Protein AF-A0A1G1FDP4-F1 (afdb_monomer)

Nearest PDB structures (foldseek):
  5dcx-assembly2_B  TM=4.496E-01  e=3.388E-02  adeno-associated virus 2
  5dcx-assembly5_E  TM=4.214E-01  e=4.090E-02  adeno-associated virus 2
  5dcx-assembly3_C  TM=4.455E-01  e=7.661E-02  adeno-associated virus 2
  4zo0-assembly1_A  TM=4.067E-01  e=4.637E-02  Adeno-associated virus 2 Srivastava/1982
  2bvf-assembly2_B  TM=4.340E-01  e=5.360E-01  Paenarthrobacter nicotinovorans

Sequence (230 aa):
MKAIVCLTYPSEYPEDGRAFKRHLDTFQKRLKRLSIQGFTCMEFQERGAPHYHILITGILDRHELSRMWFEIVNSGDPQHLQAGTSIQFIVDDDDYRLEPDRVRYREMKRKGRKNVKRMFIARAEAESYMIGYFKKMNQKVIPDHIKNAGRFWSHNRGLVAKLHAVVLSGNDHDLKRKVRLLRRWYMSKLRSWGIRYKGQFLPEIIWDGMRFVNDLLRHARGDTLEPASS

Structure (mmCIF, N/CA/C/O backbone):
data_AF-A0A1G1FDP4-F1
#
_entry.id   AF-A0A1G1FDP4-F1
#
loop_
_atom_site.group_PDB
_atom_site.id
_atom_site.type_symbol
_atom_site.label_atom_id
_atom_site.label_alt_id
_atom_site.label_comp_id
_atom_site.label_asym_id
_atom_site.label_entity_id
_atom_site.label_seq_id
_atom_site.pdbx_PDB_ins_code
_atom_site.Cartn_x
_atom_site.Cartn_y
_atom_site.Cartn_z
_atom_site.occupancy
_atom_site.B_iso_or_equiv
_atom_site.auth_seq_id
_atom_site.auth_comp_id
_atom_site.auth_asym_id
_atom_site.auth_atom_id
_atom_site.pdbx_PDB_model_num
ATOM 1 N N . MET A 1 1 ? 11.689 8.922 -7.589 1.00 69.38 1 MET A N 1
ATOM 2 C CA . MET A 1 1 ? 11.671 8.667 -6.130 1.00 69.38 1 MET A CA 1
ATOM 3 C C . MET A 1 1 ? 10.692 7.535 -5.860 1.00 69.38 1 MET A C 1
ATOM 5 O O . MET A 1 1 ? 9.609 7.569 -6.431 1.00 69.38 1 MET A O 1
ATOM 9 N N . LYS A 1 2 ? 11.084 6.520 -5.082 1.00 91.69 2 LYS A N 1
ATOM 10 C CA . LYS A 1 2 ? 10.233 5.361 -4.750 1.00 91.69 2 LYS A CA 1
ATOM 11 C C . LYS A 1 2 ? 9.635 5.547 -3.356 1.00 91.69 2 LYS A C 1
ATOM 13 O O . LYS A 1 2 ? 10.148 6.351 -2.582 1.00 91.69 2 LYS A O 1
ATOM 18 N N . ALA A 1 3 ? 8.586 4.809 -3.015 1.00 93.69 3 ALA A N 1
ATOM 19 C CA . ALA A 1 3 ? 8.021 4.847 -1.668 1.00 93.69 3 ALA A CA 1
ATOM 20 C C . ALA A 1 3 ? 7.393 3.513 -1.269 1.00 93.69 3 ALA A C 1
ATOM 22 O O . ALA A 1 3 ? 6.994 2.724 -2.123 1.00 93.69 3 ALA A O 1
ATOM 23 N N . ILE A 1 4 ? 7.275 3.286 0.035 1.00 93.81 4 ILE A N 1
ATOM 24 C CA . ILE A 1 4 ? 6.449 2.229 0.611 1.00 93.81 4 ILE A CA 1
ATOM 25 C C . ILE A 1 4 ? 5.157 2.863 1.110 1.00 93.81 4 ILE A C 1
ATOM 27 O O . ILE A 1 4 ? 5.176 3.779 1.931 1.00 93.81 4 ILE A O 1
ATOM 31 N N . VAL A 1 5 ? 4.037 2.357 0.616 1.00 95.38 5 VAL A N 1
ATOM 32 C CA . VAL A 1 5 ? 2.686 2.749 1.002 1.00 95.38 5 VAL A CA 1
ATOM 33 C C . VAL A 1 5 ? 2.054 1.620 1.803 1.00 95.38 5 VAL A C 1
ATOM 35 O O . VAL A 1 5 ? 2.107 0.467 1.386 1.00 95.38 5 VAL A O 1
ATOM 38 N N . CYS A 1 6 ? 1.428 1.947 2.930 1.00 95.44 6 CYS A N 1
ATOM 39 C CA . CYS A 1 6 ? 0.588 1.012 3.674 1.00 95.44 6 CYS A CA 1
ATOM 40 C C . CYS A 1 6 ? -0.877 1.435 3.569 1.00 95.44 6 CYS A C 1
ATOM 42 O O . CYS A 1 6 ? -1.184 2.612 3.775 1.00 95.44 6 CYS A O 1
ATOM 44 N N . LEU A 1 7 ? -1.770 0.484 3.297 1.00 97.50 7 LEU A N 1
ATOM 45 C CA . LEU A 1 7 ? -3.221 0.690 3.272 1.00 97.50 7 LEU A CA 1
ATOM 46 C C . LEU A 1 7 ? -3.894 -0.242 4.280 1.00 97.50 7 LEU A C 1
ATOM 48 O O . LEU A 1 7 ? -3.662 -1.453 4.261 1.00 97.50 7 LEU A O 1
ATOM 52 N N . THR A 1 8 ? -4.763 0.302 5.122 1.00 95.94 8 THR A N 1
ATOM 53 C CA . THR A 1 8 ? -5.526 -0.448 6.131 1.00 95.94 8 THR A CA 1
ATOM 54 C C . THR A 1 8 ? -7.011 -0.208 5.928 1.00 95.94 8 THR A C 1
ATOM 56 O O . THR A 1 8 ? -7.397 0.904 5.585 1.00 95.94 8 THR A O 1
ATOM 59 N N . TYR A 1 9 ? -7.860 -1.209 6.134 1.00 97.12 9 TYR A N 1
ATOM 60 C CA . TYR A 1 9 ? -9.314 -0.999 6.142 1.00 97.12 9 TYR A CA 1
ATOM 61 C C . TYR A 1 9 ? -9.789 -0.205 7.377 1.00 97.12 9 TYR A C 1
ATOM 63 O O . TYR A 1 9 ? -9.080 -0.205 8.387 1.00 97.12 9 TYR A O 1
ATOM 71 N N . PRO A 1 10 ? -10.974 0.432 7.341 1.00 96.38 10 PRO A N 1
ATOM 72 C CA . PRO A 1 10 ? -11.636 0.940 8.546 1.00 96.38 10 PRO A CA 1
ATOM 73 C C . PRO A 1 10 ? -12.000 -0.200 9.514 1.00 96.38 10 PRO A C 1
ATOM 75 O O . PRO A 1 10 ? -11.665 -1.366 9.268 1.00 96.38 10 PRO A O 1
ATOM 78 N N . SER A 1 11 ? -12.607 0.135 10.658 1.00 93.31 11 SER A N 1
ATOM 79 C CA . SER A 1 11 ? -13.055 -0.840 11.669 1.00 93.31 11 SER A CA 1
ATOM 80 C C . SER A 1 11 ? -13.945 -1.919 11.053 1.00 93.31 11 SER A C 1
ATOM 82 O O . SER A 1 11 ? -13.699 -3.104 11.278 1.00 93.31 11 SER A O 1
ATOM 84 N N . GLU A 1 12 ? -14.881 -1.504 10.205 1.00 93.56 12 GLU A N 1
ATOM 85 C CA . GLU A 1 12 ? -15.731 -2.367 9.394 1.00 93.56 12 GLU A CA 1
ATOM 86 C C . GLU A 1 12 ? -15.097 -2.628 8.025 1.00 93.56 12 GLU A C 1
ATOM 88 O O . GLU A 1 12 ? -14.508 -1.747 7.397 1.00 93.56 12 GLU A O 1
ATOM 93 N N . TYR A 1 13 ? -15.174 -3.867 7.555 1.00 95.69 13 TYR A N 1
ATOM 94 C CA . TYR A 1 13 ? -14.612 -4.272 6.274 1.00 95.69 13 TYR A CA 1
ATOM 95 C C . TYR A 1 13 ? -15.371 -5.485 5.731 1.00 95.69 13 TYR A C 1
ATOM 97 O O . TYR A 1 13 ? -15.947 -6.245 6.507 1.00 95.69 13 TYR A O 1
ATOM 105 N N . PRO A 1 14 ? -15.410 -5.681 4.401 1.00 95.44 14 PRO A N 1
ATOM 106 C CA . PRO A 1 14 ? -16.152 -6.796 3.827 1.00 95.44 14 PRO A CA 1
ATOM 107 C C . PRO A 1 14 ? -15.499 -8.132 4.188 1.00 95.44 14 PRO A C 1
ATOM 109 O O . PRO A 1 14 ? -14.284 -8.217 4.273 1.00 95.44 14 PRO A O 1
ATOM 112 N N . GLU A 1 15 ? -16.277 -9.203 4.314 1.00 95.06 15 GLU A N 1
ATOM 113 C CA . GLU A 1 15 ? -15.729 -10.549 4.572 1.00 95.06 15 GLU A CA 1
ATOM 114 C C . GLU A 1 15 ? -15.455 -11.343 3.279 1.00 95.06 15 GLU A C 1
ATOM 116 O O . GLU A 1 15 ? -14.833 -12.409 3.285 1.00 95.06 15 GLU A O 1
ATOM 121 N N . ASP A 1 16 ? -15.894 -10.820 2.128 1.00 94.38 16 ASP A N 1
ATOM 122 C CA . ASP A 1 16 ? -15.617 -11.408 0.817 1.00 94.38 16 ASP A CA 1
ATOM 123 C C . ASP A 1 16 ? -14.350 -10.810 0.193 1.00 94.38 16 ASP A C 1
ATOM 125 O O . ASP A 1 16 ? -14.304 -9.656 -0.241 1.00 94.38 16 ASP A O 1
ATOM 129 N N . GLY A 1 17 ? -13.332 -11.650 0.040 1.00 91.62 17 GLY A N 1
ATOM 130 C CA . GLY A 1 17 ? -12.050 -11.317 -0.558 1.00 91.62 17 GLY A CA 1
ATOM 131 C C . GLY A 1 17 ? -12.118 -10.825 -1.999 1.00 91.62 17 GLY A C 1
ATOM 132 O O . GLY A 1 17 ? -11.210 -10.119 -2.448 1.00 91.62 17 GLY A O 1
ATOM 133 N N . ARG A 1 18 ? -13.212 -11.077 -2.724 1.00 93.69 18 ARG A N 1
ATOM 134 C CA . ARG A 1 18 ? -13.446 -10.430 -4.025 1.00 93.69 18 ARG A CA 1
ATOM 135 C C . ARG A 1 18 ? -13.587 -8.913 -3.902 1.00 93.69 18 ARG A C 1
ATOM 137 O O . ARG A 1 18 ? -13.076 -8.199 -4.767 1.00 93.69 18 ARG A O 1
ATOM 144 N N . ALA A 1 19 ? -14.213 -8.416 -2.833 1.00 96.19 19 ALA A N 1
ATOM 145 C CA . ALA A 1 19 ? -14.287 -6.982 -2.558 1.00 96.19 19 ALA A CA 1
ATOM 146 C C . ALA A 1 19 ? -12.883 -6.412 -2.314 1.00 96.19 19 ALA A C 1
ATOM 148 O O . ALA A 1 19 ? -12.515 -5.408 -2.922 1.00 96.19 19 ALA A O 1
ATOM 149 N N . PHE A 1 20 ? -12.046 -7.129 -1.555 1.00 94.12 20 PHE A N 1
ATOM 150 C CA . PHE A 1 20 ? -10.654 -6.737 -1.325 1.00 94.12 20 PHE A CA 1
ATOM 151 C C . PHE A 1 20 ? -9.873 -6.551 -2.622 1.00 94.12 20 PHE A C 1
ATOM 153 O O . PHE A 1 20 ? -9.167 -5.553 -2.788 1.00 94.12 20 PHE A O 1
ATOM 160 N N . LYS A 1 21 ? -10.016 -7.496 -3.560 1.00 91.12 21 LYS A N 1
ATOM 161 C CA . LYS A 1 21 ? -9.349 -7.413 -4.864 1.00 91.12 21 LYS A CA 1
ATOM 162 C C . LYS A 1 21 ? -9.896 -6.284 -5.719 1.00 91.12 21 LYS A C 1
ATOM 164 O O . LYS A 1 21 ? -9.103 -5.620 -6.375 1.00 91.12 21 LYS A O 1
ATOM 169 N N . ARG A 1 22 ? -11.207 -6.033 -5.691 1.00 96.44 22 ARG A N 1
ATOM 170 C CA . ARG A 1 22 ? -11.819 -4.912 -6.419 1.00 96.44 22 ARG A CA 1
ATOM 171 C C . ARG A 1 22 ? -11.312 -3.563 -5.905 1.00 96.44 22 ARG A C 1
ATOM 173 O O . ARG A 1 22 ? -10.969 -2.700 -6.712 1.00 96.44 22 ARG A O 1
ATOM 180 N N . HIS A 1 23 ? -11.213 -3.397 -4.587 1.00 97.62 23 HIS A N 1
ATOM 181 C CA . HIS A 1 23 ? -10.659 -2.187 -3.978 1.00 97.62 23 HIS A CA 1
ATOM 182 C C . HIS A 1 23 ? -9.189 -1.992 -4.369 1.00 97.62 23 HIS A C 1
ATOM 184 O O . HIS A 1 23 ? -8.813 -0.921 -4.848 1.00 97.62 23 HIS A O 1
ATOM 190 N N . LEU A 1 24 ? -8.368 -3.043 -4.256 1.00 95.88 24 LEU A N 1
ATOM 191 C CA . LEU A 1 24 ? -6.956 -2.972 -4.636 1.00 95.88 24 LEU A CA 1
ATOM 192 C C . LEU A 1 24 ? -6.762 -2.697 -6.137 1.00 95.88 24 LEU A C 1
ATOM 194 O O . LEU A 1 24 ? -5.930 -1.869 -6.498 1.00 95.88 24 LEU A O 1
ATOM 198 N N . ASP A 1 25 ? -7.535 -3.341 -7.011 1.00 95.06 25 ASP A N 1
ATOM 199 C CA . ASP A 1 25 ? -7.497 -3.097 -8.459 1.00 95.06 25 ASP A CA 1
ATOM 200 C C . ASP A 1 25 ? -7.882 -1.647 -8.790 1.00 95.06 25 ASP A C 1
ATOM 202 O O . ASP A 1 25 ? -7.216 -0.982 -9.585 1.00 95.06 25 ASP A O 1
ATOM 206 N N . THR A 1 26 ? -8.901 -1.107 -8.116 1.00 97.56 26 THR A N 1
ATOM 207 C CA . THR A 1 26 ? -9.301 0.300 -8.266 1.00 97.56 26 THR A CA 1
ATOM 208 C C . THR A 1 26 ? -8.172 1.239 -7.849 1.00 97.56 26 THR A C 1
ATOM 210 O O . THR A 1 26 ? -7.863 2.188 -8.574 1.00 97.56 26 THR A O 1
ATOM 213 N N . PHE A 1 27 ? -7.507 0.946 -6.729 1.00 97.19 27 PHE A N 1
ATOM 214 C CA . PHE A 1 27 ? -6.353 1.707 -6.257 1.00 97.19 27 PHE A CA 1
ATOM 215 C C . PHE A 1 27 ? -5.187 1.652 -7.254 1.00 97.19 27 PHE A C 1
ATOM 217 O O . PHE A 1 27 ? -4.684 2.691 -7.681 1.00 97.19 27 PHE A O 1
ATOM 224 N N . GLN A 1 28 ? -4.812 0.458 -7.720 1.00 94.00 28 GLN A N 1
ATOM 225 C CA . GLN A 1 28 ? -3.745 0.267 -8.708 1.00 94.00 28 GLN A CA 1
ATOM 226 C C . GLN A 1 28 ? -4.051 0.958 -10.046 1.00 94.00 28 GLN A C 1
ATOM 228 O O . GLN A 1 28 ? -3.137 1.469 -10.697 1.00 94.00 28 GLN A O 1
ATOM 233 N N . LYS A 1 29 ? -5.325 1.025 -10.455 1.00 94.75 29 LYS A N 1
ATOM 234 C CA . LYS A 1 29 ? -5.765 1.809 -11.619 1.00 94.75 29 LYS A CA 1
ATOM 235 C C . LYS A 1 29 ? -5.604 3.311 -11.393 1.00 94.75 29 LYS A C 1
ATOM 237 O O . LYS A 1 29 ? -5.185 3.996 -12.321 1.00 94.75 29 LYS A O 1
ATOM 242 N N . ARG A 1 30 ? -5.906 3.833 -10.195 1.00 96.44 30 ARG A N 1
ATOM 243 C CA . ARG A 1 30 ? -5.660 5.248 -9.856 1.00 96.44 30 ARG A CA 1
ATOM 244 C C . ARG A 1 30 ? -4.165 5.573 -9.896 1.00 96.44 30 ARG A C 1
ATOM 246 O O . ARG A 1 30 ? -3.798 6.512 -10.591 1.00 96.44 30 ARG A O 1
ATOM 253 N N . LEU A 1 31 ? -3.312 4.737 -9.296 1.00 94.62 31 LEU A N 1
ATOM 254 C CA . LEU A 1 31 ? -1.853 4.888 -9.399 1.00 94.62 31 LEU A CA 1
ATOM 255 C C . LEU A 1 31 ? -1.375 4.906 -10.854 1.00 94.62 31 LEU A C 1
ATOM 257 O O . LEU A 1 31 ? -0.614 5.786 -11.246 1.00 94.62 31 LEU A O 1
ATOM 261 N N . LYS A 1 32 ? -1.880 3.986 -11.685 1.00 92.75 32 LYS A N 1
ATOM 262 C CA . LYS A 1 32 ? -1.509 3.921 -13.102 1.00 92.75 32 LYS A CA 1
ATOM 263 C C . LYS A 1 32 ? -1.836 5.215 -13.859 1.00 92.75 32 LYS A C 1
ATOM 265 O O . LYS A 1 32 ? -1.063 5.597 -14.730 1.00 92.75 32 LYS A O 1
ATOM 270 N N . ARG A 1 33 ? -2.951 5.889 -13.545 1.00 94.69 33 ARG A N 1
ATOM 271 C CA . ARG A 1 33 ? -3.318 7.185 -14.158 1.00 94.69 33 ARG A CA 1
ATOM 272 C C . ARG A 1 33 ? -2.353 8.310 -13.780 1.00 94.69 33 ARG A C 1
ATOM 274 O O . ARG A 1 33 ? -2.208 9.248 -14.547 1.00 94.69 33 ARG A O 1
ATOM 281 N N . LEU A 1 34 ? -1.675 8.177 -12.643 1.00 93.50 34 LEU A N 1
ATOM 282 C CA . LEU A 1 34 ? -0.603 9.068 -12.201 1.00 93.50 34 LEU A CA 1
ATOM 283 C C . LEU A 1 34 ? 0.779 8.635 -12.722 1.00 93.50 34 LEU A C 1
ATOM 285 O O . LEU A 1 34 ? 1.798 9.128 -12.250 1.00 93.50 34 LEU A O 1
ATOM 289 N N . SER A 1 35 ? 0.839 7.674 -13.652 1.00 92.81 35 SER A N 1
ATOM 290 C CA . SER A 1 35 ? 2.088 7.053 -14.119 1.00 92.81 35 SER A CA 1
ATOM 291 C C . SER A 1 35 ? 2.904 6.391 -12.998 1.00 92.81 35 SER A C 1
ATOM 293 O O . SER A 1 35 ? 4.116 6.217 -13.110 1.00 92.81 35 SER A O 1
ATOM 295 N N . ILE A 1 36 ? 2.231 5.968 -11.924 1.00 92.56 36 ILE A N 1
ATOM 296 C CA . ILE A 1 36 ? 2.824 5.244 -10.800 1.00 92.56 36 ILE A CA 1
ATOM 297 C C . ILE A 1 36 ? 2.533 3.754 -10.963 1.00 92.56 36 ILE A C 1
ATOM 299 O O . ILE A 1 36 ? 1.394 3.328 -11.169 1.00 92.56 36 ILE A O 1
ATOM 303 N N . GLN A 1 37 ? 3.575 2.942 -10.835 1.00 89.12 37 GLN A N 1
ATOM 304 C CA . GLN A 1 37 ? 3.461 1.492 -10.759 1.00 89.12 37 GLN A CA 1
ATOM 305 C C . GLN A 1 37 ? 3.747 1.035 -9.331 1.00 89.12 37 GLN A C 1
ATOM 307 O O . GLN A 1 37 ? 4.466 1.709 -8.592 1.00 89.12 37 GLN A O 1
ATOM 312 N N . GLY A 1 38 ? 3.205 -0.118 -8.948 1.00 88.62 38 GLY A N 1
ATOM 313 C CA . GLY A 1 38 ? 3.395 -0.682 -7.625 1.00 88.62 38 GLY A CA 1
ATOM 314 C C . GLY A 1 38 ? 3.490 -2.204 -7.597 1.00 88.62 38 GLY A C 1
ATOM 315 O O . GLY A 1 38 ? 2.903 -2.904 -8.426 1.00 88.62 38 GLY A O 1
ATOM 316 N N . PHE A 1 39 ? 4.234 -2.703 -6.612 1.00 87.69 39 PHE A N 1
ATOM 317 C CA . PHE A 1 39 ? 4.261 -4.097 -6.178 1.00 87.69 39 PHE A CA 1
ATOM 318 C C . PHE A 1 39 ? 3.585 -4.189 -4.811 1.00 87.69 39 PHE A C 1
ATOM 320 O O . PHE A 1 39 ? 4.000 -3.512 -3.875 1.00 87.69 39 PHE A O 1
ATOM 327 N N . THR A 1 40 ? 2.551 -5.014 -4.692 1.00 89.81 40 THR A N 1
ATOM 328 C CA . THR A 1 40 ? 1.713 -5.128 -3.497 1.00 89.81 40 THR A CA 1
ATOM 329 C C . THR A 1 40 ? 1.904 -6.476 -2.814 1.00 89.81 40 THR A C 1
ATOM 331 O O . THR A 1 40 ? 1.731 -7.519 -3.444 1.00 89.81 40 THR A O 1
ATOM 334 N N . CYS A 1 41 ? 2.122 -6.435 -1.503 1.00 87.81 41 CYS A N 1
ATOM 335 C CA . CYS A 1 41 ? 1.993 -7.543 -0.566 1.00 87.81 41 CYS A CA 1
ATOM 336 C C . CYS A 1 41 ? 0.764 -7.323 0.321 1.00 87.81 41 CYS A C 1
ATOM 338 O O . CYS A 1 41 ? 0.618 -6.269 0.928 1.00 87.81 41 CYS A O 1
ATOM 340 N N . MET A 1 42 ? -0.100 -8.324 0.421 1.00 88.81 42 MET A N 1
ATOM 341 C CA . MET A 1 42 ? -1.219 -8.374 1.358 1.00 88.81 42 MET A CA 1
ATOM 342 C C . MET A 1 42 ? -0.832 -9.211 2.579 1.00 88.81 42 MET A C 1
ATOM 344 O O . MET A 1 42 ? -0.071 -10.181 2.461 1.00 88.81 42 MET A O 1
ATOM 348 N N . GLU A 1 43 ? -1.393 -8.851 3.722 1.00 90.00 43 GLU A N 1
ATOM 349 C CA . GLU A 1 43 ? -1.387 -9.607 4.971 1.00 90.00 43 GLU A CA 1
ATOM 350 C C . GLU A 1 43 ? -2.696 -9.363 5.733 1.00 90.00 43 GLU A C 1
ATOM 352 O O . GLU A 1 43 ? -3.405 -8.403 5.436 1.00 90.00 43 GLU A O 1
ATOM 357 N N . PHE A 1 44 ? -3.032 -10.223 6.689 1.00 90.00 44 PHE A N 1
ATOM 358 C CA . PHE A 1 44 ? -4.158 -10.000 7.593 1.00 90.00 44 PHE A CA 1
ATOM 359 C C . PHE A 1 44 ? -3.659 -9.451 8.931 1.00 90.00 44 PHE A C 1
ATOM 361 O O . PHE A 1 44 ? -2.708 -9.973 9.516 1.00 90.00 44 PHE A O 1
ATOM 368 N N . GLN A 1 45 ? -4.291 -8.374 9.405 1.00 90.62 45 GLN A N 1
ATOM 369 C CA . GLN A 1 45 ? -4.092 -7.869 10.765 1.00 90.62 45 GLN A CA 1
ATOM 370 C C . GLN A 1 45 ? -4.663 -8.863 11.786 1.00 90.62 45 GLN A C 1
ATOM 372 O O . GLN A 1 45 ? -5.485 -9.703 11.432 1.00 90.62 45 GLN A O 1
ATOM 377 N N . GLU A 1 46 ? -4.306 -8.718 13.065 1.00 89.44 46 GLU A N 1
ATOM 378 C CA . GLU A 1 46 ? -4.835 -9.564 14.154 1.00 89.44 46 GLU A CA 1
ATOM 379 C C . GLU A 1 46 ? -6.369 -9.602 14.184 1.00 89.44 46 GLU A C 1
ATOM 381 O O . GLU A 1 46 ? -6.962 -10.649 14.406 1.00 89.44 46 GLU A O 1
ATOM 386 N N . ARG A 1 47 ? -7.018 -8.476 13.866 1.00 91.75 47 ARG A N 1
ATOM 387 C CA . ARG A 1 47 ? -8.481 -8.376 13.785 1.00 91.75 47 ARG A CA 1
ATOM 388 C C . ARG A 1 47 ? -9.115 -9.047 12.561 1.00 91.75 47 ARG A C 1
ATOM 390 O O . ARG A 1 47 ? -10.326 -8.966 12.435 1.00 91.75 47 ARG A O 1
ATOM 397 N N . GLY A 1 48 ? -8.328 -9.600 11.634 1.00 91.50 48 GLY A N 1
ATOM 398 C CA . GLY A 1 48 ? -8.796 -10.245 10.399 1.00 91.50 48 GLY A CA 1
ATOM 399 C C . GLY A 1 48 ? -8.907 -9.339 9.166 1.00 91.50 48 GLY A C 1
ATOM 400 O O . GLY A 1 48 ? -9.132 -9.827 8.062 1.00 91.50 48 GLY A O 1
ATOM 401 N N . ALA A 1 49 ? -8.688 -8.029 9.310 1.00 94.00 49 ALA A N 1
ATOM 402 C CA . ALA A 1 49 ? -8.759 -7.095 8.190 1.00 94.00 49 ALA A CA 1
ATOM 403 C C . ALA A 1 49 ? -7.535 -7.205 7.269 1.00 94.00 49 ALA A C 1
ATOM 405 O O . ALA A 1 49 ? -6.405 -7.294 7.767 1.00 94.00 49 ALA A O 1
ATOM 406 N N . PRO A 1 50 ? -7.703 -7.114 5.938 1.00 93.62 50 PRO A N 1
ATOM 407 C CA . PRO A 1 50 ? -6.571 -7.014 5.032 1.00 93.62 50 PRO A CA 1
ATOM 408 C C . PRO A 1 50 ? -5.756 -5.745 5.277 1.00 93.62 50 PRO A C 1
ATOM 410 O O . PRO A 1 50 ? -6.285 -4.653 5.498 1.00 93.62 50 PRO A O 1
ATOM 413 N N . HIS A 1 51 ? -4.450 -5.881 5.139 1.00 94.12 51 HIS A N 1
ATOM 414 C CA . HIS A 1 51 ? -3.487 -4.800 5.148 1.00 94.12 51 HIS A CA 1
ATOM 415 C C . HIS A 1 51 ? -2.555 -4.959 3.950 1.00 94.12 51 HIS A C 1
ATOM 417 O O . HIS A 1 51 ? -2.150 -6.072 3.605 1.00 94.12 51 HIS A O 1
ATOM 423 N N . TYR A 1 52 ? -2.249 -3.852 3.281 1.00 94.88 52 TYR A N 1
ATOM 424 C CA . TYR A 1 52 ? -1.438 -3.861 2.069 1.00 94.88 52 TYR A CA 1
ATOM 425 C C . TYR A 1 52 ? -0.169 -3.053 2.257 1.00 94.88 52 TYR A C 1
ATOM 427 O O . TYR A 1 52 ? -0.251 -1.879 2.597 1.00 94.88 52 TYR A O 1
ATOM 435 N N . HIS A 1 53 ? 0.967 -3.656 1.920 1.00 92.44 53 HIS A N 1
ATOM 436 C CA . HIS A 1 53 ? 2.261 -2.999 1.751 1.00 92.44 53 HIS A CA 1
ATOM 437 C C . HIS A 1 53 ? 2.554 -2.888 0.266 1.00 92.44 53 HIS A C 1
ATOM 439 O O . HIS A 1 53 ? 2.578 -3.897 -0.439 1.00 92.44 53 HIS A O 1
ATOM 445 N N . ILE A 1 54 ? 2.733 -1.673 -0.234 1.00 92.69 54 ILE A N 1
ATOM 446 C CA . ILE A 1 54 ? 2.864 -1.394 -1.660 1.00 92.69 54 ILE A CA 1
ATOM 447 C C . ILE A 1 54 ? 4.143 -0.604 -1.896 1.00 92.69 54 ILE A C 1
ATOM 449 O O . ILE A 1 54 ? 4.247 0.551 -1.499 1.00 92.69 54 ILE A O 1
ATOM 453 N N . LEU A 1 55 ? 5.103 -1.212 -2.584 1.00 91.75 55 LEU A N 1
ATOM 454 C CA . LEU A 1 55 ? 6.270 -0.506 -3.098 1.00 91.75 55 LEU A CA 1
ATOM 455 C C . LEU A 1 55 ? 5.876 0.201 -4.396 1.00 91.75 55 LEU A C 1
ATOM 457 O O . LEU A 1 55 ? 5.521 -0.485 -5.351 1.00 91.75 55 LEU A O 1
ATOM 461 N N . ILE A 1 56 ? 5.954 1.531 -4.445 1.00 92.38 56 ILE A N 1
ATOM 462 C CA . ILE A 1 56 ? 5.584 2.348 -5.610 1.00 92.38 56 ILE A CA 1
ATOM 463 C C . ILE A 1 56 ? 6.786 3.047 -6.257 1.00 92.38 56 ILE A C 1
ATOM 465 O O . ILE A 1 56 ? 7.774 3.367 -5.593 1.00 92.38 56 ILE A O 1
ATOM 469 N N . THR A 1 57 ? 6.702 3.295 -7.567 1.00 90.06 57 THR A N 1
ATOM 470 C CA . THR A 1 57 ? 7.786 3.883 -8.380 1.00 90.06 57 THR A CA 1
ATOM 471 C C . THR A 1 57 ? 7.790 5.412 -8.448 1.00 90.06 57 THR A C 1
ATOM 473 O O . THR A 1 57 ? 8.755 5.979 -8.962 1.00 90.06 57 THR A O 1
ATOM 476 N N . GLY A 1 58 ? 6.746 6.073 -7.944 1.00 87.38 58 GLY A N 1
ATOM 477 C CA . GLY A 1 58 ? 6.557 7.520 -8.057 1.00 87.38 58 GLY A CA 1
ATOM 478 C C . GLY A 1 58 ? 6.205 8.207 -6.741 1.00 87.38 58 GLY A C 1
ATOM 479 O O . GLY A 1 58 ? 6.069 7.568 -5.696 1.00 87.38 58 GLY A O 1
ATOM 480 N N . ILE A 1 59 ? 6.069 9.531 -6.815 1.00 86.88 59 ILE A N 1
ATOM 481 C CA . ILE A 1 59 ? 5.680 10.383 -5.690 1.00 86.88 59 ILE A CA 1
ATOM 482 C C . ILE A 1 59 ? 4.159 10.423 -5.630 1.00 86.88 59 ILE A C 1
ATOM 484 O O . ILE A 1 59 ? 3.508 10.707 -6.629 1.00 86.88 59 ILE A O 1
ATOM 488 N N . LEU A 1 60 ? 3.610 10.154 -4.452 1.00 93.00 60 LEU A N 1
ATOM 489 C CA . LEU A 1 60 ? 2.191 10.285 -4.171 1.00 93.00 60 LEU A CA 1
ATOM 490 C C . LEU A 1 60 ? 2.037 11.142 -2.920 1.00 93.00 60 LEU A C 1
ATOM 492 O O . LEU A 1 60 ? 2.684 10.872 -1.906 1.00 93.00 60 LEU A O 1
ATOM 496 N N . ASP A 1 61 ? 1.205 12.175 -2.998 1.00 93.75 61 ASP A N 1
ATOM 497 C CA . ASP A 1 61 ? 0.908 13.005 -1.837 1.00 93.75 61 ASP A CA 1
ATOM 498 C C . ASP A 1 61 ? 0.160 12.195 -0.761 1.00 93.75 61 ASP A C 1
ATOM 500 O O . ASP A 1 61 ? -0.658 11.321 -1.060 1.00 93.75 61 ASP A O 1
ATOM 504 N N . ARG A 1 62 ? 0.432 12.485 0.516 1.00 93.81 62 ARG A N 1
ATOM 505 C CA . ARG A 1 62 ? -0.179 11.761 1.639 1.00 93.81 62 ARG A CA 1
ATOM 506 C C . ARG A 1 62 ? -1.685 12.010 1.723 1.00 93.81 62 ARG A C 1
ATOM 508 O O . ARG A 1 62 ? -2.428 11.079 2.035 1.00 93.81 62 ARG A O 1
ATOM 515 N N . HIS A 1 63 ? -2.140 13.239 1.485 1.00 95.62 63 HIS A N 1
ATOM 516 C CA . HIS A 1 63 ? -3.565 13.563 1.533 1.00 95.62 63 HIS A CA 1
ATOM 517 C C . HIS A 1 63 ? -4.299 12.933 0.356 1.00 95.62 63 HIS A C 1
ATOM 519 O O . HIS A 1 63 ? -5.391 12.397 0.534 1.00 95.62 63 HIS A O 1
ATOM 525 N N . GLU A 1 64 ? -3.683 12.934 -0.825 1.00 96.81 64 GLU A N 1
ATOM 526 C CA . GLU A 1 64 ? -4.212 12.231 -1.988 1.00 96.81 64 GLU A CA 1
ATOM 527 C C . GLU A 1 64 ? -4.293 10.720 -1.761 1.00 96.81 64 GLU A C 1
ATOM 529 O O . GLU A 1 64 ? -5.363 10.145 -1.953 1.00 96.81 64 GLU A O 1
ATOM 534 N N . LEU A 1 65 ? -3.224 10.087 -1.269 1.00 97.62 65 LEU A N 1
ATOM 535 C CA . LEU A 1 65 ? -3.220 8.674 -0.889 1.00 97.62 65 LEU A CA 1
ATOM 536 C C . LEU A 1 65 ? -4.376 8.340 0.064 1.00 97.62 65 LEU A C 1
ATOM 538 O O . LEU A 1 65 ? -5.126 7.391 -0.180 1.00 97.62 65 LEU A O 1
ATOM 542 N N . SER A 1 66 ? -4.516 9.119 1.140 1.00 97.50 66 SER A N 1
ATOM 543 C CA . SER A 1 66 ? -5.529 8.855 2.162 1.00 97.50 66 SER A CA 1
ATOM 544 C C . SER A 1 66 ? -6.942 9.031 1.620 1.00 97.50 66 SER A C 1
ATOM 546 O O . SER A 1 66 ? -7.786 8.159 1.811 1.00 97.50 66 SER A O 1
ATOM 548 N N . ARG A 1 67 ? -7.177 10.109 0.863 1.00 98.25 67 ARG A N 1
ATOM 549 C CA . ARG A 1 67 ? -8.455 10.380 0.198 1.00 98.25 67 ARG A CA 1
ATOM 550 C C . ARG A 1 67 ? -8.819 9.275 -0.791 1.00 98.25 67 ARG A C 1
ATOM 552 O O . ARG A 1 67 ? -9.932 8.763 -0.744 1.00 98.25 67 ARG A O 1
ATOM 559 N N . MET A 1 68 ? -7.876 8.854 -1.640 1.00 98.19 68 MET A N 1
ATOM 560 C CA . MET A 1 68 ? -8.110 7.768 -2.592 1.00 98.19 68 MET A CA 1
ATOM 561 C C . MET A 1 68 ? -8.545 6.490 -1.887 1.00 98.19 68 MET A C 1
ATOM 563 O O . MET A 1 68 ? -9.501 5.851 -2.318 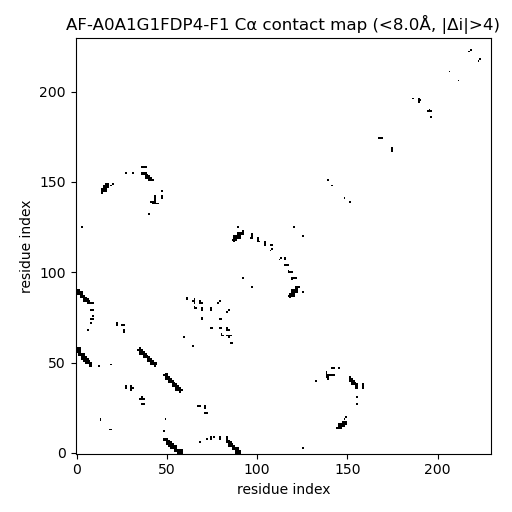1.00 98.19 68 MET A O 1
ATOM 567 N N . TRP A 1 69 ? -7.835 6.098 -0.829 1.00 98.44 69 TRP A N 1
ATOM 568 C CA . TRP A 1 69 ? -8.150 4.861 -0.130 1.00 98.44 69 TRP A CA 1
ATOM 569 C C . TRP A 1 69 ? -9.475 4.944 0.628 1.00 98.44 69 TRP A C 1
ATOM 571 O O . TRP A 1 69 ? -10.274 4.015 0.538 1.00 98.44 69 TRP A O 1
ATOM 581 N N . PHE A 1 70 ? -9.734 6.070 1.296 1.00 98.44 70 PHE A N 1
ATOM 582 C CA . PHE A 1 70 ? -10.991 6.359 1.986 1.00 98.44 70 PHE A CA 1
ATOM 583 C C . PHE A 1 70 ? -12.207 6.242 1.055 1.00 98.44 70 PHE A C 1
ATOM 585 O O . PHE A 1 70 ? -13.172 5.554 1.388 1.00 98.44 70 PHE A O 1
ATOM 592 N N . GLU A 1 71 ? -12.133 6.847 -0.135 1.00 98.44 71 GLU A N 1
ATOM 593 C CA . GLU A 1 71 ? -13.185 6.766 -1.156 1.00 98.44 71 GLU A CA 1
ATOM 594 C C . GLU A 1 71 ? -13.367 5.341 -1.691 1.00 98.44 71 GLU A C 1
ATOM 596 O O . GLU A 1 71 ? -14.490 4.872 -1.845 1.00 98.44 71 GLU A O 1
ATOM 601 N N . ILE A 1 72 ? -12.267 4.639 -1.98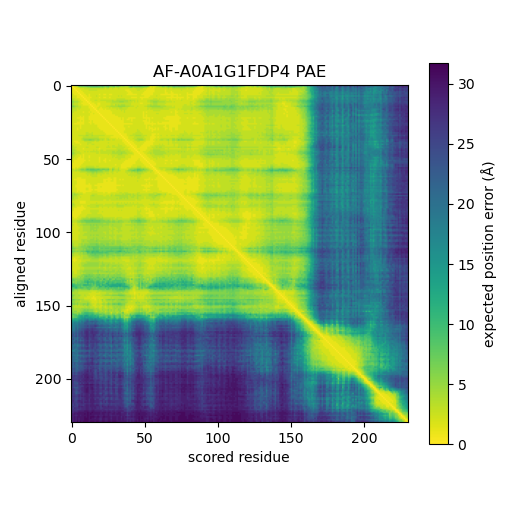9 1.00 98.38 72 ILE A N 1
ATOM 602 C CA . ILE A 1 72 ? -12.311 3.302 -2.601 1.00 98.38 72 ILE A CA 1
ATOM 603 C C . ILE A 1 72 ? -13.013 2.289 -1.703 1.00 98.38 72 ILE A C 1
ATOM 605 O O . ILE A 1 72 ? -13.753 1.449 -2.210 1.00 98.38 72 ILE A O 1
ATOM 609 N N . VAL A 1 73 ? -12.752 2.341 -0.396 1.00 97.94 73 VAL A N 1
ATOM 610 C CA . VAL A 1 73 ? -13.372 1.421 0.567 1.00 97.94 73 VAL A CA 1
ATOM 611 C C . VAL A 1 73 ? -14.698 1.948 1.109 1.00 97.94 73 VAL A C 1
ATOM 613 O O . VAL A 1 73 ? -15.281 1.293 1.965 1.00 97.94 73 VAL A O 1
ATOM 616 N N . ASN A 1 74 ? -15.159 3.106 0.616 1.00 97.38 74 ASN A N 1
ATOM 617 C CA . ASN A 1 74 ? -16.360 3.799 1.073 1.00 97.38 74 ASN A CA 1
ATOM 618 C C . ASN A 1 74 ? -16.430 3.886 2.606 1.00 97.38 74 ASN A C 1
ATOM 620 O O . ASN A 1 74 ? -17.402 3.469 3.226 1.00 97.38 74 ASN A O 1
ATOM 624 N N . SER A 1 75 ? -15.339 4.358 3.211 1.00 95.44 75 SER A N 1
ATOM 625 C CA . SER A 1 75 ? -15.082 4.176 4.640 1.00 95.44 75 SER A CA 1
ATOM 626 C C . SER A 1 75 ? -16.122 4.830 5.551 1.00 95.44 75 SER A C 1
ATOM 628 O O . SER A 1 75 ? -16.485 4.254 6.570 1.00 95.44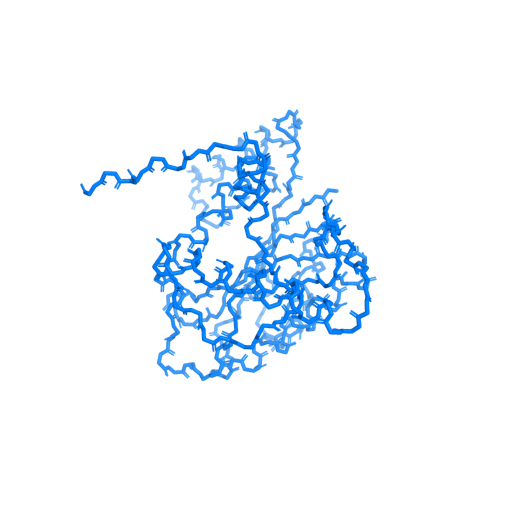 75 SER A O 1
ATOM 630 N N . GLY A 1 76 ? -16.572 6.047 5.227 1.00 94.62 76 GLY A N 1
ATOM 631 C CA . GLY A 1 76 ? -17.474 6.829 6.086 1.00 94.62 76 GLY A CA 1
ATOM 632 C C . GLY A 1 76 ? -16.876 7.267 7.435 1.00 94.62 76 GLY A C 1
ATOM 633 O O . GLY A 1 76 ? -17.435 8.154 8.070 1.00 94.62 76 GLY A O 1
ATOM 634 N N . ASP A 1 77 ? -15.731 6.712 7.850 1.00 95.12 77 ASP A N 1
ATOM 635 C CA . ASP A 1 77 ? -15.067 6.959 9.132 1.00 95.12 77 ASP A CA 1
ATOM 636 C C . ASP A 1 77 ? -13.962 8.038 9.024 1.00 95.12 77 ASP A C 1
ATOM 638 O O . ASP A 1 77 ? -12.887 7.791 8.458 1.00 95.12 77 ASP A O 1
ATOM 642 N N . PRO A 1 78 ? -14.152 9.235 9.613 1.00 94.75 78 PRO A N 1
ATOM 643 C CA . PRO A 1 78 ? -13.142 10.291 9.593 1.00 94.75 78 PRO A CA 1
ATOM 644 C C . PRO A 1 78 ? -11.807 9.900 10.247 1.00 94.75 78 PRO A C 1
ATOM 646 O O . PRO A 1 78 ? -10.767 10.454 9.879 1.00 94.75 78 PRO A O 1
ATOM 649 N N . GLN A 1 79 ? -11.793 8.956 11.196 1.00 94.62 79 GLN A N 1
ATOM 650 C CA . GLN A 1 79 ? -10.550 8.478 11.813 1.00 94.62 79 GLN A CA 1
ATOM 651 C C . GLN A 1 79 ? -9.738 7.645 10.822 1.00 94.62 79 GLN A C 1
ATOM 653 O O . GLN A 1 79 ? -8.517 7.807 10.711 1.00 94.62 79 GLN A O 1
ATOM 658 N N . HIS A 1 80 ? -10.414 6.808 10.035 1.00 96.25 80 HIS A N 1
ATOM 659 C CA . HIS A 1 80 ? -9.796 6.083 8.933 1.00 96.25 80 HIS A CA 1
ATOM 660 C C . HIS A 1 80 ? -9.213 7.024 7.873 1.00 96.25 80 HIS A C 1
ATOM 662 O O . HIS A 1 80 ? -8.096 6.788 7.415 1.00 96.25 80 HIS A O 1
ATOM 668 N N . LEU A 1 81 ? -9.870 8.143 7.550 1.00 96.50 81 LEU A N 1
ATOM 669 C CA . LEU A 1 81 ? -9.289 9.145 6.643 1.00 96.50 81 LEU A CA 1
ATOM 670 C C . LEU A 1 81 ? -7.962 9.726 7.171 1.00 96.50 81 LEU A C 1
ATOM 672 O O . LEU A 1 81 ? -7.079 10.074 6.386 1.00 96.50 81 LEU A O 1
ATOM 676 N N . GLN A 1 82 ? -7.790 9.828 8.490 1.00 93.31 82 GLN A N 1
ATOM 677 C CA . GLN A 1 82 ? -6.583 10.393 9.105 1.00 93.31 82 GLN A CA 1
ATOM 678 C C . GLN A 1 82 ? -5.447 9.372 9.277 1.00 93.31 82 GLN A C 1
ATOM 680 O O . GLN A 1 82 ? -4.267 9.735 9.168 1.00 93.31 82 GLN A O 1
ATOM 685 N N . ALA A 1 83 ? -5.792 8.111 9.559 1.00 92.56 83 ALA A N 1
ATOM 686 C CA . ALA A 1 83 ? -4.851 7.082 10.015 1.00 92.56 83 ALA A CA 1
ATOM 687 C C . ALA A 1 83 ? -4.852 5.783 9.185 1.00 92.56 83 ALA A C 1
ATOM 689 O O . ALA A 1 83 ? -4.020 4.906 9.416 1.00 92.56 83 ALA A O 1
ATOM 690 N N . GLY A 1 84 ? -5.745 5.649 8.204 1.00 95.00 84 GLY A N 1
ATOM 691 C CA . GLY A 1 84 ? -5.916 4.446 7.384 1.00 95.00 84 GLY A CA 1
ATOM 692 C C . GLY A 1 84 ? -4.804 4.206 6.365 1.00 95.00 84 GLY A C 1
ATOM 693 O O . GLY A 1 84 ? -4.734 3.122 5.782 1.00 95.00 84 GLY A O 1
ATOM 694 N N . THR A 1 85 ? -3.920 5.186 6.156 1.00 97.12 85 THR A N 1
ATOM 695 C CA . THR A 1 85 ? -2.792 5.082 5.228 1.00 97.12 85 THR A CA 1
ATOM 696 C C . THR A 1 85 ? -1.487 5.613 5.820 1.00 97.12 85 THR A C 1
ATOM 698 O O . THR A 1 85 ? -1.466 6.486 6.694 1.00 97.12 85 THR A O 1
ATOM 701 N N . SER A 1 86 ? -0.364 5.107 5.311 1.00 95.38 86 SER A N 1
ATOM 702 C CA . SER A 1 86 ? 0.958 5.690 5.551 1.00 95.38 86 SER A CA 1
ATOM 703 C C . SER A 1 86 ? 1.826 5.626 4.303 1.00 95.38 86 SER A C 1
ATOM 705 O O . SER A 1 86 ? 1.682 4.704 3.505 1.00 95.38 86 SER A O 1
ATOM 707 N N . ILE A 1 87 ? 2.759 6.567 4.172 1.00 95.31 87 ILE A N 1
ATOM 708 C CA . ILE A 1 87 ? 3.749 6.598 3.096 1.00 95.31 87 ILE A CA 1
ATOM 709 C C . ILE A 1 87 ? 5.135 6.887 3.677 1.00 95.31 87 ILE A C 1
ATOM 711 O O . ILE A 1 87 ? 5.274 7.746 4.549 1.00 95.31 87 ILE A O 1
ATOM 715 N N . GLN A 1 88 ? 6.141 6.149 3.214 1.00 95.38 88 GLN A N 1
ATOM 716 C CA . GLN A 1 88 ? 7.549 6.349 3.549 1.00 95.38 88 GLN A CA 1
ATOM 717 C C . GLN A 1 88 ? 8.347 6.425 2.250 1.00 95.38 88 GLN A C 1
ATOM 719 O O . GLN A 1 88 ? 8.348 5.477 1.463 1.00 95.38 88 GLN A O 1
ATOM 724 N N . PHE A 1 89 ? 9.005 7.551 2.004 1.00 95.31 89 PHE A N 1
ATOM 725 C CA . PHE A 1 89 ? 9.796 7.766 0.802 1.00 95.31 89 PHE A CA 1
ATOM 726 C C . PHE A 1 89 ? 11.142 7.062 0.915 1.00 95.31 89 PHE A C 1
ATOM 728 O O . PHE A 1 89 ? 11.829 7.171 1.927 1.00 95.31 89 PHE A O 1
ATOM 735 N N . ILE A 1 90 ? 11.505 6.344 -0.140 1.00 93.12 90 ILE A N 1
ATOM 736 C CA . ILE A 1 90 ? 12.793 5.675 -0.264 1.00 93.12 90 ILE A CA 1
ATOM 737 C C . ILE A 1 90 ? 13.747 6.648 -0.943 1.00 93.12 90 ILE A C 1
ATOM 739 O O . ILE A 1 90 ? 13.494 7.089 -2.072 1.00 93.12 90 ILE A O 1
ATOM 743 N N . VAL A 1 91 ? 14.826 6.954 -0.240 1.00 92.31 91 VAL A N 1
ATOM 744 C CA . VAL A 1 91 ? 15.904 7.841 -0.674 1.00 92.31 91 VAL A CA 1
ATOM 745 C C . VAL A 1 91 ? 17.230 7.085 -0.661 1.00 92.31 91 VAL A C 1
ATOM 747 O O . VAL A 1 91 ? 17.297 5.955 -0.163 1.00 92.31 91 VAL A O 1
ATOM 750 N N . ASP A 1 92 ? 18.254 7.680 -1.262 1.00 89.25 92 ASP A N 1
ATOM 751 C CA . ASP A 1 92 ? 19.601 7.119 -1.242 1.00 89.25 92 ASP A CA 1
ATOM 752 C C . ASP A 1 92 ? 20.217 7.244 0.160 1.00 89.25 92 ASP A C 1
ATOM 75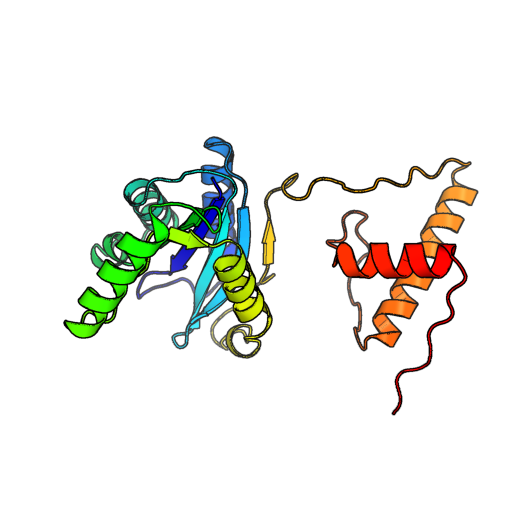4 O O . ASP A 1 92 ? 19.744 8.011 1.003 1.00 89.25 92 ASP A O 1
ATOM 758 N N . ASP A 1 93 ? 21.218 6.415 0.443 1.00 86.81 93 ASP A N 1
ATOM 759 C CA . ASP A 1 93 ? 21.712 6.205 1.809 1.00 86.81 93 ASP A CA 1
ATOM 760 C C . ASP A 1 93 ? 22.420 7.447 2.394 1.00 86.81 93 ASP A C 1
ATOM 762 O O . ASP A 1 93 ? 22.510 7.584 3.616 1.00 86.81 93 ASP A O 1
ATOM 766 N N . ASP A 1 94 ? 22.873 8.363 1.537 1.00 89.31 94 ASP A N 1
ATOM 767 C CA . ASP A 1 94 ? 23.516 9.642 1.854 1.00 89.31 94 ASP A CA 1
ATOM 768 C C . ASP A 1 94 ? 22.556 10.850 1.810 1.00 89.31 94 ASP A C 1
ATOM 770 O O . ASP A 1 94 ? 22.981 11.993 1.987 1.00 89.31 94 ASP A O 1
ATOM 774 N N . ASP A 1 95 ? 21.249 10.629 1.619 1.00 94.00 95 ASP A N 1
ATOM 775 C CA . ASP A 1 95 ? 20.268 11.712 1.538 1.00 94.00 95 ASP A CA 1
ATOM 776 C C . ASP A 1 95 ? 20.177 12.501 2.857 1.00 94.00 95 ASP A C 1
ATOM 778 O O . ASP A 1 95 ? 19.841 11.971 3.924 1.00 94.00 95 ASP A O 1
ATOM 782 N N . TYR A 1 96 ? 20.409 13.813 2.765 1.00 95.81 96 TYR A N 1
ATOM 783 C CA . TYR A 1 96 ? 20.446 14.738 3.902 1.00 95.81 96 TYR A CA 1
ATOM 784 C C . TYR A 1 96 ? 19.157 14.767 4.745 1.00 95.81 96 TYR A C 1
ATOM 786 O O . TYR A 1 96 ? 19.179 15.232 5.885 1.00 95.81 96 TYR A O 1
ATOM 794 N N . ARG A 1 97 ? 18.022 14.283 4.221 1.00 95.62 97 ARG A N 1
ATOM 795 C CA . ARG A 1 97 ? 16.731 14.247 4.932 1.00 95.62 97 ARG A CA 1
ATOM 796 C C . ARG A 1 97 ? 16.619 13.075 5.906 1.00 95.62 97 ARG A C 1
ATOM 798 O O . ARG A 1 97 ? 15.753 13.110 6.785 1.00 95.62 97 ARG A O 1
ATOM 805 N N . LEU A 1 98 ? 17.468 12.050 5.780 1.00 95.31 98 LEU A N 1
ATOM 806 C CA . LEU A 1 98 ? 17.398 10.842 6.604 1.00 95.31 98 LEU A CA 1
ATOM 807 C C . LEU A 1 98 ? 17.659 11.123 8.084 1.00 95.31 98 LEU A C 1
ATOM 809 O O . LEU A 1 98 ? 16.840 10.743 8.924 1.00 95.31 98 LEU A O 1
ATOM 813 N N . GLU A 1 99 ? 18.775 11.773 8.425 1.00 95.81 99 GLU A N 1
ATOM 814 C CA . GLU A 1 99 ? 19.137 11.971 9.834 1.00 95.81 99 GLU A CA 1
ATOM 815 C C . GLU A 1 99 ? 18.194 12.940 10.568 1.00 95.81 99 GLU A C 1
ATOM 817 O O . GLU A 1 99 ? 17.731 12.581 11.655 1.00 95.81 99 GLU A O 1
ATOM 822 N N . PRO A 1 100 ? 17.779 14.085 9.990 1.00 97.69 100 PRO A N 1
ATOM 823 C CA . PRO A 1 100 ? 16.742 14.922 10.593 1.00 97.69 100 PRO A CA 1
ATOM 824 C C . PRO A 1 100 ? 15.435 14.161 10.865 1.00 97.69 100 PRO A C 1
ATOM 826 O O . PRO A 1 100 ? 14.848 14.294 11.943 1.00 97.69 100 PRO A O 1
ATOM 829 N N . ASP A 1 101 ? 14.988 13.306 9.936 1.00 96.88 101 ASP A N 1
ATOM 830 C CA . ASP A 1 101 ? 13.783 12.493 10.137 1.00 96.88 101 ASP A CA 1
ATOM 831 C C . ASP A 1 101 ? 13.976 11.409 11.212 1.00 96.88 101 ASP A C 1
ATOM 833 O O . ASP A 1 101 ? 13.062 11.155 12.004 1.00 96.88 101 ASP A O 1
ATOM 837 N N . ARG A 1 102 ? 15.169 10.806 11.307 1.00 95.69 102 ARG A N 1
ATOM 838 C CA . ARG A 1 102 ? 15.528 9.863 12.381 1.00 95.69 102 ARG A CA 1
ATOM 839 C C . ARG A 1 102 ? 15.515 10.536 13.748 1.00 95.69 102 ARG A C 1
ATOM 841 O O . ARG A 1 102 ? 14.921 9.981 14.675 1.00 95.69 102 ARG A O 1
ATOM 848 N N . VAL A 1 103 ? 16.111 11.721 13.876 1.00 97.00 103 VAL A N 1
ATOM 849 C CA . VAL A 1 103 ? 16.116 12.510 15.118 1.00 97.00 103 VAL A CA 1
ATOM 850 C C . VAL A 1 103 ? 14.686 12.854 15.532 1.00 97.00 103 VAL A C 1
ATOM 852 O O . VAL A 1 103 ? 14.271 12.501 16.639 1.00 97.00 103 VAL A O 1
ATOM 855 N N . ARG A 1 104 ? 13.889 13.419 14.615 1.00 96.44 104 ARG A N 1
ATOM 856 C CA . ARG A 1 104 ? 12.464 13.720 14.839 1.00 96.44 104 ARG A CA 1
ATOM 857 C C . ARG A 1 104 ? 11.686 12.481 15.287 1.00 96.44 104 ARG A C 1
ATOM 859 O O . ARG A 1 104 ? 10.902 12.540 16.234 1.00 96.44 104 ARG A O 1
ATOM 866 N N . TYR A 1 105 ? 11.882 11.347 14.612 1.00 96.00 105 TYR A N 1
ATOM 867 C CA . TYR A 1 105 ? 11.217 10.089 14.945 1.00 96.00 105 TYR A CA 1
ATOM 868 C C . TYR A 1 105 ? 11.577 9.597 16.356 1.00 96.00 105 TYR A C 1
ATOM 870 O O . TYR A 1 105 ? 10.672 9.265 17.128 1.00 96.00 105 TYR A O 1
ATOM 878 N N . ARG A 1 106 ? 12.872 9.589 16.714 1.00 95.69 106 ARG A N 1
ATOM 879 C CA . ARG A 1 106 ? 13.357 9.201 18.052 1.00 95.69 106 ARG A CA 1
ATOM 880 C C . ARG A 1 106 ? 12.774 10.111 19.135 1.00 95.69 106 ARG A C 1
ATOM 882 O O . ARG A 1 106 ? 12.275 9.617 20.144 1.00 95.69 106 ARG A O 1
ATOM 889 N N . GLU A 1 107 ? 12.761 11.422 18.906 1.00 96.56 107 GLU A N 1
ATOM 890 C CA . GLU A 1 107 ? 12.204 12.391 19.852 1.00 96.56 107 GLU A CA 1
ATOM 891 C C . GLU A 1 107 ? 10.694 12.194 20.059 1.00 96.56 107 GLU A C 1
ATOM 893 O O . GLU A 1 107 ? 10.218 12.144 21.194 1.00 96.56 107 GLU A O 1
ATOM 898 N N . MET A 1 108 ? 9.933 12.013 18.977 1.00 94.81 108 MET A N 1
ATOM 899 C CA . MET A 1 108 ? 8.492 11.753 19.051 1.00 94.81 108 MET A CA 1
ATOM 900 C C . MET A 1 108 ? 8.177 10.458 19.810 1.00 94.81 108 MET A C 1
ATOM 902 O O . MET A 1 108 ? 7.228 10.424 20.597 1.00 94.81 108 MET A O 1
ATOM 906 N N . LYS A 1 109 ? 8.981 9.405 19.614 1.00 93.44 109 LYS A N 1
ATOM 907 C CA . LYS A 1 109 ? 8.865 8.155 20.378 1.00 93.44 109 LYS A CA 1
ATOM 908 C C . LYS A 1 109 ? 9.179 8.361 21.858 1.00 93.44 109 LYS A C 1
ATOM 910 O O . LYS A 1 109 ? 8.415 7.880 22.690 1.00 93.44 109 LYS A O 1
ATOM 915 N N . ARG A 1 110 ? 10.227 9.126 22.185 1.00 94.56 110 ARG A N 1
ATOM 916 C CA . ARG A 1 110 ? 10.574 9.494 23.569 1.00 94.56 110 ARG A CA 1
ATOM 917 C C . ARG A 1 110 ? 9.441 10.258 24.261 1.00 94.56 110 ARG A C 1
ATOM 919 O O . ARG A 1 110 ? 9.179 10.024 25.432 1.00 94.56 110 ARG A O 1
ATOM 926 N N . LYS A 1 111 ? 8.722 11.111 23.524 1.00 95.31 111 LYS A N 1
ATOM 927 C CA . LYS A 1 111 ? 7.507 11.813 23.987 1.00 95.31 111 LYS A CA 1
ATOM 928 C C . LYS A 1 111 ? 6.257 10.915 24.060 1.00 95.31 111 LYS A C 1
ATOM 930 O O . LYS A 1 111 ? 5.150 11.422 24.209 1.00 95.31 111 LYS A O 1
ATOM 935 N N . GLY A 1 112 ? 6.394 9.599 23.896 1.00 93.06 112 GLY A N 1
ATOM 936 C CA . GLY A 1 112 ? 5.295 8.640 24.022 1.00 93.06 112 GLY A CA 1
ATOM 937 C C . GLY A 1 112 ? 4.366 8.546 22.807 1.00 93.06 112 GLY A C 1
ATOM 938 O O . GLY A 1 112 ? 3.338 7.869 22.877 1.00 93.06 112 GLY A O 1
ATOM 939 N N . ARG A 1 113 ? 4.691 9.170 21.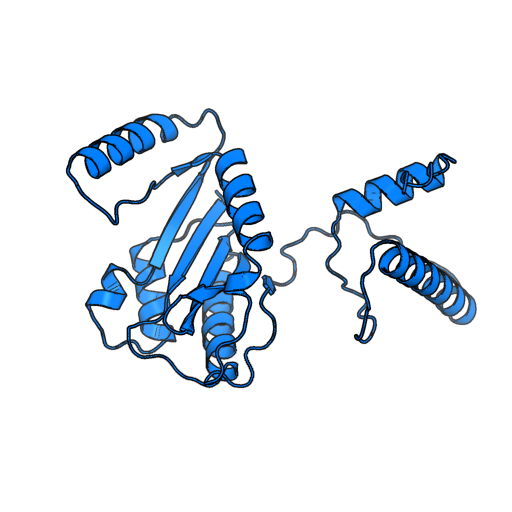663 1.00 89.12 113 ARG A N 1
ATOM 940 C CA . ARG A 1 113 ? 3.837 9.075 20.466 1.00 89.12 113 ARG A CA 1
ATOM 941 C C . ARG A 1 113 ? 3.958 7.697 19.817 1.00 89.12 113 ARG A C 1
ATOM 943 O O . ARG A 1 113 ? 4.868 7.433 19.032 1.00 89.12 113 ARG A O 1
ATOM 950 N N . LYS A 1 114 ? 3.001 6.812 20.103 1.00 79.75 114 LYS A N 1
ATOM 951 C CA . LYS A 1 114 ? 3.012 5.412 19.641 1.00 79.75 114 LYS A CA 1
ATOM 952 C C . LYS A 1 114 ? 2.941 5.274 18.113 1.00 79.75 114 LYS A C 1
ATOM 954 O O . LYS A 1 114 ? 3.684 4.466 17.556 1.00 79.75 114 LYS A O 1
ATOM 959 N N . ASN A 1 115 ? 2.174 6.131 17.435 1.00 82.06 115 ASN A N 1
ATOM 960 C CA . ASN A 1 115 ? 1.871 6.005 15.999 1.00 82.06 115 ASN A CA 1
ATOM 961 C C . ASN A 1 115 ? 2.760 6.848 15.070 1.00 82.06 115 ASN A C 1
ATOM 963 O O . ASN A 1 115 ? 2.494 6.932 13.873 1.00 82.06 115 ASN A O 1
ATOM 967 N N . VAL A 1 116 ? 3.822 7.476 15.587 1.00 89.00 116 VAL A N 1
ATOM 968 C CA . VAL A 1 116 ? 4.757 8.223 14.735 1.00 89.00 116 VAL A CA 1
ATOM 969 C C . VAL A 1 116 ? 5.475 7.277 13.766 1.00 89.00 116 VAL A C 1
ATOM 971 O O . VAL A 1 116 ? 5.916 6.191 14.150 1.00 89.00 116 VAL A O 1
ATOM 974 N N . LYS A 1 117 ? 5.590 7.695 12.504 1.00 90.81 117 LYS A N 1
ATOM 975 C CA . LYS A 1 117 ? 6.314 6.996 11.435 1.00 90.81 117 LYS A CA 1
ATOM 976 C C . LYS A 1 117 ? 7.407 7.901 10.874 1.00 90.81 117 LYS A C 1
ATOM 978 O O . LYS A 1 117 ? 7.283 9.128 10.930 1.00 90.81 117 LYS A O 1
ATOM 983 N N . ARG A 1 118 ? 8.466 7.287 10.349 1.00 94.25 118 ARG A N 1
ATOM 984 C CA . ARG A 1 118 ? 9.489 7.975 9.551 1.00 94.25 118 ARG A CA 1
ATOM 985 C C . ARG A 1 118 ? 8.925 8.347 8.186 1.00 94.25 118 ARG A C 1
ATOM 987 O O . ARG A 1 118 ? 8.192 7.548 7.610 1.00 94.25 118 ARG A O 1
ATOM 994 N N . MET A 1 119 ? 9.278 9.529 7.702 1.00 94.00 119 MET A N 1
ATOM 995 C CA . MET A 1 119 ? 8.924 10.018 6.370 1.00 94.00 119 MET A CA 1
ATOM 996 C C . MET A 1 119 ? 9.899 9.519 5.307 1.00 94.00 119 MET A C 1
ATOM 998 O O . MET A 1 119 ? 9.466 9.230 4.196 1.00 94.00 119 MET A O 1
ATOM 1002 N N . PHE A 1 120 ? 11.179 9.383 5.654 1.00 95.56 120 PHE A N 1
ATOM 1003 C CA . PHE A 1 120 ? 12.236 8.970 4.736 1.00 95.56 120 PHE A CA 1
ATOM 1004 C C . PHE A 1 120 ? 12.934 7.724 5.267 1.00 95.56 120 PHE A C 1
ATOM 1006 O O . PHE A 1 120 ? 13.232 7.622 6.462 1.00 95.56 120 PHE A O 1
ATOM 1013 N N . ILE A 1 121 ? 13.194 6.773 4.379 1.00 94.44 121 ILE A N 1
ATOM 1014 C CA . ILE A 1 121 ? 13.928 5.540 4.656 1.00 94.44 121 ILE A CA 1
ATOM 1015 C C . ILE A 1 121 ? 14.991 5.315 3.586 1.00 94.44 121 ILE A C 1
ATOM 1017 O O . ILE A 1 121 ? 14.785 5.630 2.416 1.00 94.44 121 ILE A O 1
ATOM 1021 N N . ALA A 1 122 ? 16.124 4.771 4.010 1.00 91.44 122 ALA A N 1
ATOM 1022 C CA . ALA A 1 122 ? 17.204 4.370 3.125 1.00 91.44 122 ALA A CA 1
ATOM 1023 C C . ALA A 1 122 ? 16.795 3.128 2.317 1.00 91.44 122 ALA A C 1
ATOM 1025 O O . ALA A 1 122 ? 15.865 2.396 2.689 1.00 91.44 122 ALA A O 1
ATOM 1026 N N . ARG A 1 123 ? 17.507 2.844 1.225 1.00 86.06 123 ARG A N 1
ATOM 1027 C CA . ARG A 1 123 ? 17.182 1.699 0.364 1.00 86.06 123 ARG A CA 1
ATOM 1028 C C . ARG A 1 123 ? 17.304 0.374 1.111 1.00 86.06 123 ARG A C 1
ATOM 1030 O O . ARG A 1 123 ? 16.376 -0.431 1.064 1.00 86.06 123 ARG A O 1
ATOM 1037 N N . ALA A 1 124 ? 18.393 0.182 1.851 1.00 80.50 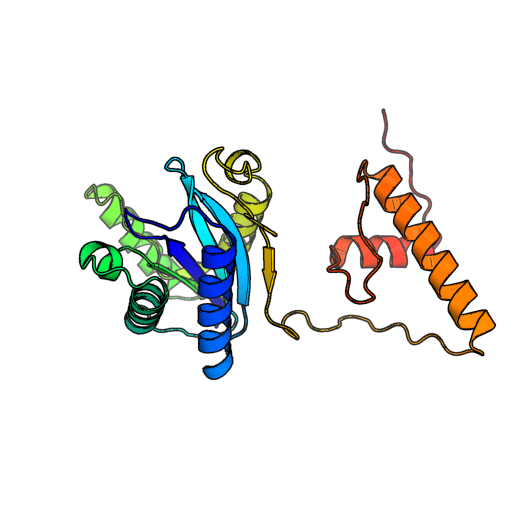124 ALA A N 1
ATOM 1038 C CA . ALA A 1 124 ? 18.610 -1.031 2.639 1.00 80.50 124 ALA A CA 1
ATOM 1039 C C . ALA A 1 124 ? 17.521 -1.235 3.716 1.00 80.50 124 ALA A C 1
ATOM 1041 O O . ALA A 1 124 ? 17.089 -2.359 3.981 1.00 80.50 124 ALA A O 1
ATOM 1042 N N . GLU A 1 125 ? 17.018 -0.143 4.307 1.00 87.62 125 GLU A N 1
ATOM 1043 C CA . GLU A 1 125 ? 15.912 -0.187 5.272 1.00 87.62 125 GLU A CA 1
ATOM 1044 C C . GLU A 1 125 ? 14.608 -0.640 4.596 1.00 87.62 125 GLU A C 1
ATOM 1046 O O . GLU A 1 125 ? 13.881 -1.466 5.149 1.00 87.62 125 GLU A O 1
ATOM 1051 N N . ALA A 1 126 ? 14.334 -0.147 3.385 1.00 85.69 126 ALA A N 1
ATOM 1052 C CA . ALA A 1 126 ? 13.184 -0.557 2.584 1.00 85.69 126 ALA A CA 1
ATOM 1053 C C . ALA A 1 126 ? 13.254 -2.039 2.171 1.00 85.69 126 ALA A C 1
ATOM 1055 O O . ALA A 1 126 ? 12.250 -2.750 2.236 1.00 85.69 126 ALA A O 1
ATOM 1056 N N . GLU A 1 127 ? 14.431 -2.526 1.779 1.00 80.19 127 GLU A N 1
ATOM 1057 C CA . GLU A 1 127 ? 14.653 -3.934 1.428 1.00 80.19 127 GLU A CA 1
ATOM 1058 C C . GLU A 1 127 ? 14.438 -4.852 2.633 1.00 80.19 127 GLU A C 1
ATOM 1060 O O . GLU A 1 127 ? 13.658 -5.804 2.557 1.00 80.19 127 GLU A O 1
ATOM 1065 N N . SER A 1 128 ? 15.056 -4.521 3.770 1.00 77.62 128 SER A N 1
ATOM 1066 C CA . SER A 1 128 ? 14.8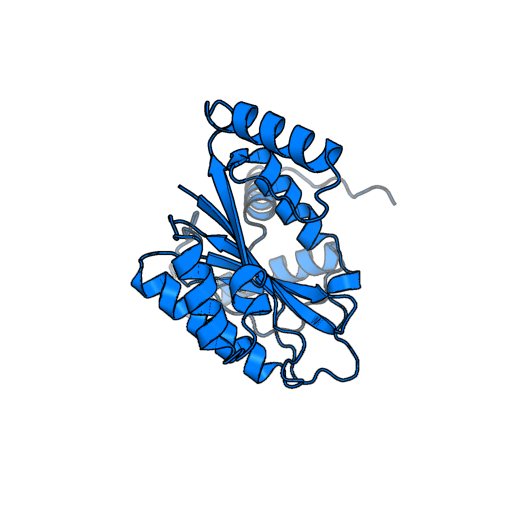78 -5.250 5.029 1.00 77.62 128 SER A CA 1
ATOM 1067 C C . SER A 1 128 ? 13.409 -5.281 5.462 1.00 77.62 128 SER A C 1
ATOM 1069 O O . SER A 1 128 ? 12.878 -6.338 5.820 1.00 77.62 128 SER A O 1
ATOM 1071 N N . TYR A 1 129 ? 12.717 -4.143 5.338 1.00 80.75 129 TYR A N 1
ATOM 1072 C CA . TYR A 1 129 ? 11.285 -4.033 5.596 1.00 80.75 129 TYR A CA 1
ATOM 1073 C C . TYR A 1 129 ? 10.484 -5.016 4.732 1.00 80.75 129 TYR A C 1
ATOM 1075 O O . TYR A 1 129 ? 9.744 -5.839 5.272 1.00 80.75 129 TYR A O 1
ATOM 1083 N N . MET A 1 130 ? 10.681 -5.002 3.409 1.00 76.06 130 MET A N 1
ATOM 1084 C CA . MET A 1 130 ? 9.981 -5.902 2.483 1.00 76.06 130 MET A CA 1
ATOM 1085 C C . MET A 1 130 ? 10.299 -7.381 2.748 1.00 76.06 130 MET A C 1
ATOM 1087 O O . MET A 1 130 ? 9.380 -8.201 2.760 1.00 76.06 130 MET A O 1
ATOM 1091 N N . ILE A 1 131 ? 11.561 -7.728 3.030 1.00 72.62 131 ILE A N 1
ATOM 1092 C CA . ILE A 1 131 ? 11.972 -9.091 3.418 1.00 72.62 131 ILE A CA 1
ATOM 1093 C C . ILE A 1 131 ? 11.219 -9.546 4.674 1.00 72.62 131 ILE A C 1
ATOM 1095 O O . ILE A 1 131 ? 10.751 -10.686 4.732 1.00 72.62 131 ILE A O 1
ATOM 1099 N N . GLY A 1 132 ? 11.044 -8.659 5.656 1.00 71.19 132 GLY A N 1
ATOM 1100 C CA . GLY A 1 132 ? 10.239 -8.926 6.846 1.00 71.19 132 GLY A CA 1
ATOM 1101 C C . GLY A 1 132 ? 8.815 -9.379 6.504 1.00 71.19 132 GLY A C 1
ATOM 1102 O O . GLY A 1 132 ? 8.341 -10.369 7.058 1.00 71.19 132 GLY A O 1
ATOM 1103 N N . TYR A 1 133 ? 8.158 -8.732 5.539 1.00 69.38 133 TYR A N 1
ATOM 1104 C CA . TYR A 1 133 ? 6.802 -9.102 5.099 1.00 69.38 133 TYR A CA 1
ATOM 1105 C C . TYR A 1 133 ? 6.712 -10.426 4.353 1.00 69.38 133 TYR A C 1
ATOM 1107 O O . TYR A 1 133 ? 5.670 -11.085 4.392 1.00 69.38 133 TYR A O 1
ATOM 1115 N N . PHE A 1 134 ? 7.786 -10.836 3.683 1.00 64.62 134 PHE A N 1
ATOM 1116 C CA . PHE A 1 134 ? 7.858 -12.171 3.097 1.00 64.62 134 PHE A CA 1
ATOM 1117 C C . PHE A 1 134 ? 8.021 -13.256 4.165 1.00 64.62 134 PHE A C 1
ATOM 1119 O O . PHE A 1 134 ? 7.509 -14.357 3.986 1.00 64.62 134 PHE A O 1
ATOM 1126 N N . LYS A 1 135 ? 8.682 -12.945 5.287 1.00 64.75 135 LYS A N 1
ATOM 1127 C CA . LYS A 1 135 ? 8.941 -13.902 6.376 1.00 64.75 135 LYS A CA 1
ATOM 1128 C C . LYS A 1 135 ? 7.767 -14.091 7.345 1.00 64.75 135 LYS A C 1
ATOM 1130 O O . LYS A 1 135 ? 7.685 -15.135 7.986 1.00 64.75 135 LYS A O 1
ATOM 1135 N N . LYS A 1 136 ? 6.853 -13.121 7.468 1.00 68.75 136 LYS A N 1
ATOM 1136 C CA . LYS A 1 136 ? 5.690 -13.182 8.381 1.00 68.75 136 LYS A CA 1
ATOM 1137 C C . LYS A 1 136 ? 4.581 -14.111 7.869 1.00 68.75 136 LYS A C 1
ATOM 1139 O O . LYS A 1 136 ? 3.511 -13.666 7.458 1.00 68.75 136 LYS A O 1
ATOM 1144 N N . MET A 1 137 ? 4.840 -15.416 7.892 1.00 63.34 137 MET A N 1
ATOM 1145 C CA . MET A 1 137 ? 3.920 -16.441 7.377 1.00 63.34 137 MET A CA 1
ATOM 1146 C C . MET A 1 137 ? 2.598 -16.524 8.152 1.00 63.34 137 MET A C 1
ATOM 1148 O O . MET A 1 137 ? 1.561 -16.797 7.554 1.00 63.34 137 MET A O 1
ATOM 1152 N N . ASN A 1 138 ? 2.605 -16.236 9.455 1.00 62.41 138 ASN A N 1
ATOM 1153 C CA . ASN A 1 138 ? 1.399 -16.213 10.291 1.00 62.41 138 ASN A CA 1
ATOM 1154 C C . ASN A 1 138 ? 0.367 -15.177 9.810 1.00 62.41 138 ASN A C 1
ATOM 1156 O O . ASN A 1 138 ? -0.823 -15.464 9.771 1.00 62.41 138 ASN A O 1
ATOM 1160 N N . GLN A 1 139 ? 0.815 -14.011 9.342 1.00 65.44 139 GLN A N 1
ATOM 1161 C CA . GLN A 1 139 ? -0.059 -12.966 8.792 1.00 65.44 139 GLN A CA 1
ATOM 1162 C C . GLN A 1 139 ? -0.524 -13.271 7.352 1.00 65.44 139 GLN A C 1
ATOM 1164 O O . GLN A 1 139 ? -1.170 -12.443 6.705 1.00 65.44 139 GLN A O 1
ATOM 1169 N N . LYS A 1 140 ? -0.198 -14.464 6.832 1.00 75.38 140 LYS A N 1
ATOM 1170 C CA . LYS A 1 140 ? -0.698 -15.010 5.559 1.00 75.38 140 LYS A CA 1
ATOM 1171 C C . LYS A 1 140 ? -1.734 -16.117 5.752 1.00 75.38 140 LYS A C 1
ATOM 1173 O O . LYS A 1 140 ? -2.229 -16.656 4.764 1.00 75.38 140 LYS A O 1
ATOM 1178 N N . VAL A 1 141 ? -2.076 -16.437 6.999 1.00 77.56 141 VAL A N 1
ATOM 1179 C CA . VAL A 1 141 ? -3.211 -17.302 7.321 1.00 77.56 141 VAL A CA 1
ATOM 1180 C C . VAL A 1 141 ? -4.495 -16.519 7.062 1.00 77.56 141 VAL A C 1
ATOM 1182 O O . VAL A 1 141 ? -4.612 -15.358 7.446 1.00 77.56 141 VAL A O 1
ATOM 1185 N N . ILE A 1 142 ? -5.432 -17.137 6.348 1.00 84.88 142 ILE A N 1
ATOM 1186 C CA . ILE A 1 142 ? -6.734 -16.541 6.039 1.00 84.88 142 ILE A CA 1
ATOM 1187 C C . ILE A 1 142 ? -7.636 -16.753 7.265 1.00 84.88 142 ILE A C 1
ATOM 1189 O O . ILE A 1 142 ? -7.783 -17.906 7.663 1.00 84.88 142 ILE A O 1
ATOM 1193 N N . PRO A 1 143 ? -8.226 -15.699 7.860 1.00 88.56 143 PRO A N 1
ATOM 1194 C CA . PRO A 1 143 ? -9.189 -15.855 8.950 1.00 88.56 143 PRO A CA 1
ATOM 1195 C C . PRO A 1 143 ? -10.430 -16.643 8.511 1.00 88.56 143 PRO A C 1
ATOM 1197 O O . PRO A 1 143 ? -10.877 -16.488 7.376 1.00 88.56 143 PRO A O 1
ATOM 1200 N N . ASP A 1 144 ? -11.032 -17.415 9.419 1.00 90.56 144 ASP A N 1
ATOM 1201 C CA . ASP A 1 144 ? -12.125 -18.354 9.096 1.00 90.56 144 ASP A CA 1
ATOM 1202 C C . ASP A 1 144 ? -13.367 -17.689 8.480 1.00 90.56 144 ASP A C 1
ATOM 1204 O O . ASP A 1 144 ? -14.041 -18.272 7.629 1.00 90.56 144 ASP A O 1
ATOM 1208 N N . HIS A 1 145 ? -13.659 -16.447 8.874 1.00 91.38 145 HIS A N 1
ATOM 1209 C CA . HIS A 1 145 ? -14.786 -15.677 8.341 1.00 91.38 145 HIS A CA 1
ATOM 1210 C C . HIS A 1 145 ? -14.526 -15.142 6.920 1.00 91.38 145 HIS A C 1
ATOM 1212 O O . HIS A 1 145 ? -15.467 -14.809 6.200 1.00 91.38 145 HIS A O 1
ATOM 1218 N N . ILE A 1 146 ? -13.266 -15.094 6.470 1.00 89.50 146 ILE A N 1
ATOM 1219 C CA . ILE A 1 146 ? -12.905 -14.544 5.163 1.00 89.50 146 ILE A CA 1
ATOM 1220 C C . ILE A 1 146 ? -13.066 -15.586 4.059 1.00 89.50 146 ILE A C 1
ATOM 1222 O O . ILE A 1 146 ? -12.388 -16.614 4.010 1.00 89.50 146 ILE A O 1
ATOM 1226 N N . LYS A 1 147 ? -13.885 -15.251 3.061 1.00 88.69 147 LYS A N 1
ATOM 1227 C CA . LYS A 1 147 ? -14.079 -16.069 1.853 1.00 88.69 147 LYS A CA 1
ATOM 1228 C C . LYS A 1 147 ? -13.280 -15.491 0.689 1.00 88.69 147 LYS A C 1
ATOM 1230 O O . LYS A 1 147 ? -13.077 -14.290 0.603 1.00 88.69 147 LYS A O 1
ATOM 1235 N N . ASN A 1 148 ? -12.832 -16.321 -0.254 1.00 87.12 148 ASN A N 1
ATOM 1236 C CA . ASN A 1 148 ? -12.217 -15.873 -1.520 1.00 87.12 148 ASN A CA 1
ATOM 1237 C C . ASN A 1 148 ? -11.025 -14.895 -1.382 1.00 87.12 148 ASN A C 1
ATOM 1239 O O . ASN A 1 148 ? -10.855 -14.009 -2.223 1.00 87.12 148 ASN A O 1
ATOM 1243 N N . ALA A 1 149 ? -10.172 -15.049 -0.360 1.00 76.31 149 ALA A N 1
ATOM 1244 C CA . ALA A 1 149 ? -9.048 -14.137 -0.089 1.00 76.31 149 ALA A CA 1
ATOM 1245 C C . ALA A 1 149 ? -8.099 -13.919 -1.288 1.00 76.31 149 ALA A C 1
ATOM 1247 O O . ALA A 1 149 ? -7.462 -12.868 -1.416 1.00 76.31 149 ALA A O 1
ATOM 1248 N N . GLY A 1 150 ? -8.015 -14.897 -2.196 1.00 79.44 150 GLY A N 1
ATOM 1249 C CA . GLY A 1 150 ? -7.225 -14.825 -3.421 1.00 79.44 150 GLY A CA 1
ATOM 1250 C C . GLY A 1 150 ? -5.716 -14.769 -3.164 1.00 79.44 150 GLY A C 1
ATOM 1251 O O . GLY A 1 150 ? -5.212 -15.264 -2.162 1.00 79.44 150 GLY A O 1
ATOM 1252 N N . ARG A 1 151 ? -4.967 -14.173 -4.101 1.00 78.38 151 ARG A N 1
ATOM 1253 C CA . ARG A 1 151 ? -3.498 -14.064 -4.016 1.00 78.38 151 ARG A CA 1
ATOM 1254 C C . ARG A 1 151 ? -3.060 -12.966 -3.048 1.00 78.38 151 ARG A C 1
ATOM 1256 O O . ARG A 1 151 ? -3.642 -11.882 -3.042 1.00 78.38 151 ARG A O 1
ATOM 1263 N N . PHE A 1 152 ? -1.985 -13.214 -2.309 1.00 80.62 152 PHE A N 1
ATOM 1264 C CA . PHE A 1 152 ? -1.411 -12.271 -1.342 1.00 80.62 152 PHE A CA 1
ATOM 1265 C C . PHE A 1 152 ? -0.380 -11.318 -1.959 1.00 80.62 152 PHE A C 1
ATOM 1267 O O . PHE A 1 152 ? 0.193 -10.488 -1.263 1.00 80.62 152 PHE A O 1
ATOM 1274 N N . TRP A 1 153 ? -0.140 -11.422 -3.262 1.00 82.75 153 TRP A N 1
ATOM 1275 C CA . TRP A 1 153 ? 0.822 -10.603 -3.990 1.00 82.75 153 TRP A CA 1
ATOM 1276 C C . TRP A 1 153 ? 0.289 -10.257 -5.376 1.00 82.75 153 TRP A C 1
ATOM 1278 O O . TRP A 1 153 ? -0.379 -11.071 -6.024 1.00 82.75 153 TRP A O 1
ATOM 1288 N N . SER A 1 154 ? 0.576 -9.036 -5.821 1.00 80.00 154 SER A N 1
ATOM 1289 C CA . SER A 1 154 ? 0.237 -8.533 -7.156 1.00 80.00 154 SER A CA 1
ATOM 1290 C C . SER A 1 154 ? 1.163 -7.383 -7.550 1.00 80.00 154 SER A C 1
ATOM 1292 O O . SER A 1 154 ? 1.819 -6.798 -6.695 1.00 80.00 154 SER A O 1
ATOM 1294 N N . HIS A 1 155 ? 1.219 -7.045 -8.834 1.00 79.06 155 HIS A N 1
ATOM 1295 C CA . HIS A 1 155 ? 1.954 -5.878 -9.313 1.00 79.06 155 HIS A CA 1
ATOM 1296 C C . HIS A 1 155 ? 1.335 -5.327 -10.597 1.00 79.06 155 HIS A C 1
ATOM 1298 O O . HIS A 1 155 ? 0.649 -6.050 -11.328 1.00 79.06 155 HIS A O 1
ATOM 1304 N N . ASN A 1 156 ? 1.612 -4.061 -10.916 1.00 80.06 156 ASN A N 1
ATOM 1305 C CA . ASN A 1 156 ? 1.258 -3.510 -12.223 1.00 80.06 156 ASN A CA 1
ATOM 1306 C C . ASN A 1 156 ? 2.023 -4.241 -13.348 1.00 80.06 156 ASN A C 1
ATOM 1308 O O . ASN A 1 156 ? 3.186 -4.632 -13.192 1.00 80.06 156 ASN A O 1
ATOM 1312 N N . ARG A 1 157 ? 1.377 -4.429 -14.508 1.00 65.94 157 ARG A N 1
ATOM 1313 C CA . ARG A 1 157 ? 2.048 -4.940 -15.718 1.00 65.94 157 ARG A CA 1
ATOM 1314 C C . ARG A 1 157 ? 3.155 -3.972 -16.145 1.00 65.94 157 ARG A C 1
ATOM 1316 O O . ARG A 1 157 ? 2.948 -2.762 -16.110 1.00 65.94 157 ARG A O 1
ATOM 1323 N N . GLY A 1 158 ? 4.303 -4.514 -16.550 1.00 64.81 158 GLY A N 1
ATOM 1324 C CA . GLY A 1 158 ? 5.468 -3.724 -16.962 1.00 64.81 158 GLY A CA 1
ATOM 1325 C C . GLY A 1 158 ? 6.293 -3.132 -15.813 1.00 64.81 158 GLY A C 1
ATOM 1326 O O . GLY A 1 158 ? 7.228 -2.396 -16.095 1.00 64.81 158 GLY A O 1
ATOM 1327 N N . LEU A 1 159 ? 5.974 -3.443 -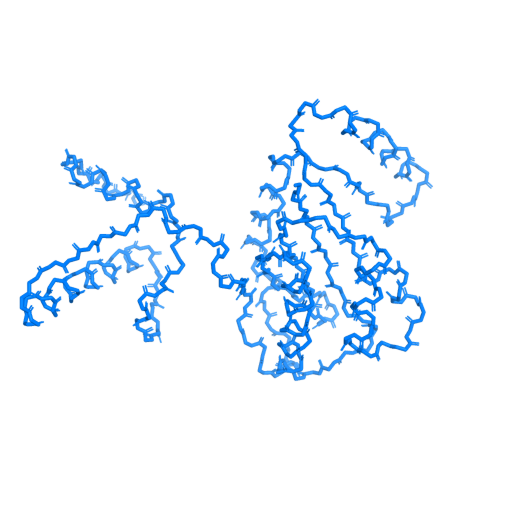14.546 1.00 64.12 159 LEU A N 1
ATOM 1328 C CA . LEU A 1 159 ? 6.778 -3.007 -13.395 1.00 64.12 159 LEU A CA 1
ATOM 1329 C C . LEU A 1 159 ? 8.167 -3.655 -13.380 1.00 64.12 159 LEU A C 1
ATOM 1331 O O . LEU A 1 159 ? 9.165 -3.015 -13.067 1.00 64.12 159 LEU A O 1
ATOM 1335 N N . VAL A 1 160 ? 8.222 -4.950 -13.682 1.00 58.41 160 VAL A N 1
ATOM 1336 C CA . VAL A 1 160 ? 9.483 -5.677 -13.779 1.00 58.41 160 VAL A CA 1
ATOM 1337 C C . VAL A 1 160 ? 9.989 -5.488 -15.200 1.00 58.41 160 VAL A C 1
ATOM 1339 O O . VAL A 1 160 ? 9.359 -5.962 -16.150 1.00 58.41 160 VAL A O 1
ATOM 1342 N N . ALA A 1 161 ? 11.109 -4.781 -15.353 1.00 52.78 161 ALA A N 1
ATOM 1343 C CA . ALA A 1 161 ? 11.826 -4.763 -16.617 1.00 52.78 161 ALA A CA 1
ATOM 1344 C C . ALA A 1 161 ? 12.162 -6.213 -16.991 1.00 52.78 161 ALA A C 1
ATOM 1346 O O . ALA A 1 161 ? 12.667 -6.971 -16.159 1.00 52.78 161 ALA A O 1
ATOM 1347 N N . LYS A 1 162 ? 11.865 -6.622 -18.229 1.00 50.38 162 LYS A N 1
ATOM 1348 C CA . LYS A 1 162 ? 12.356 -7.901 -18.751 1.00 50.38 162 LYS A CA 1
ATOM 1349 C C . LYS A 1 162 ? 13.880 -7.796 -18.838 1.00 50.38 162 LYS A C 1
ATOM 1351 O O . LYS A 1 162 ? 14.395 -7.300 -19.828 1.00 50.38 162 LYS A O 1
ATOM 1356 N N . LEU A 1 163 ? 14.578 -8.221 -17.785 1.00 45.62 163 LEU A N 1
ATOM 1357 C CA . LEU A 1 163 ? 16.043 -8.166 -17.713 1.00 45.62 163 LEU A CA 1
ATOM 1358 C C . LEU A 1 163 ? 16.681 -9.042 -18.794 1.00 45.62 163 LEU A C 1
ATOM 1360 O O . LEU A 1 163 ? 17.684 -8.663 -19.383 1.00 45.62 163 LEU A O 1
ATOM 1364 N N . HIS A 1 164 ? 16.057 -10.183 -19.095 1.00 44.19 164 HIS A N 1
ATOM 1365 C CA . HIS A 1 164 ? 16.496 -11.087 -20.148 1.00 44.19 164 HIS A CA 1
ATOM 1366 C C . HIS A 1 164 ? 15.297 -11.683 -20.883 1.00 44.19 164 HIS A C 1
ATOM 1368 O O . HIS A 1 164 ? 14.380 -12.233 -20.270 1.00 44.19 164 HIS A O 1
ATOM 1374 N N . ALA A 1 165 ? 15.324 -11.593 -22.210 1.00 50.47 165 ALA A N 1
ATOM 1375 C CA . ALA A 1 165 ? 14.442 -12.337 -23.094 1.00 50.47 165 ALA A CA 1
ATOM 1376 C C . ALA A 1 165 ? 15.301 -13.319 -23.893 1.00 50.47 165 ALA A C 1
ATOM 1378 O O . ALA A 1 165 ? 16.154 -12.908 -24.674 1.00 50.47 165 ALA A O 1
ATOM 1379 N N . VAL A 1 166 ? 15.086 -14.617 -23.692 1.00 53.44 166 VAL A N 1
ATOM 1380 C CA . VAL A 1 166 ? 15.667 -15.643 -24.562 1.00 53.44 166 VAL A CA 1
ATOM 1381 C C . VAL A 1 166 ? 14.680 -15.868 -25.698 1.00 53.44 166 VAL A C 1
ATOM 1383 O O . VAL A 1 166 ? 13.609 -16.439 -25.489 1.00 53.44 166 VAL A O 1
ATOM 1386 N N . VAL A 1 167 ? 15.016 -15.386 -26.893 1.00 56.16 167 VAL A N 1
ATOM 1387 C CA . VAL A 1 167 ? 14.231 -15.661 -28.099 1.00 56.16 167 VAL A CA 1
ATOM 1388 C C . VAL A 1 167 ? 14.638 -17.035 -28.611 1.00 56.16 167 VAL A C 1
ATOM 1390 O O . VAL A 1 167 ? 15.774 -17.249 -29.025 1.00 56.16 167 VAL A O 1
ATOM 1393 N N . LEU A 1 168 ? 13.711 -17.986 -28.552 1.00 57.16 168 LEU A N 1
ATOM 1394 C CA . LEU A 1 168 ? 13.893 -19.291 -29.171 1.00 57.16 168 LEU A CA 1
ATOM 1395 C C . LEU A 1 168 ? 13.360 -19.213 -30.601 1.00 57.16 168 LEU A C 1
ATOM 1397 O O . LEU A 1 168 ? 12.193 -18.885 -30.802 1.00 57.16 168 LEU A O 1
ATOM 1401 N N . SER A 1 169 ? 14.201 -19.533 -31.578 1.00 54.34 169 SER A N 1
ATOM 1402 C CA . SER A 1 169 ? 13.806 -19.724 -32.974 1.00 54.34 169 SER A CA 1
ATOM 1403 C C . SER A 1 169 ? 13.815 -21.214 -33.343 1.00 54.34 169 SER A C 1
ATOM 1405 O O . SER A 1 169 ? 14.512 -22.041 -32.730 1.00 54.34 169 SER A O 1
ATOM 1407 N N . GLY A 1 170 ? 12.974 -21.569 -34.311 1.00 70.62 170 GLY A N 1
ATOM 1408 C CA . GLY A 1 170 ? 12.784 -22.931 -34.805 1.00 70.62 170 GLY A CA 1
ATOM 1409 C C . GLY A 1 170 ? 11.377 -23.134 -35.359 1.00 70.62 170 GLY A C 1
ATOM 1410 O O . GLY A 1 170 ? 10.513 -22.272 -35.206 1.00 70.62 170 GLY A O 1
ATOM 1411 N N . ASN A 1 171 ? 11.143 -24.286 -35.985 1.00 73.19 171 ASN A N 1
ATOM 1412 C CA . ASN A 1 171 ? 9.787 -24.711 -36.323 1.00 73.19 171 ASN A CA 1
ATOM 1413 C C . ASN A 1 171 ? 8.970 -24.977 -35.037 1.00 73.19 171 ASN A C 1
ATOM 1415 O O . ASN A 1 171 ? 9.519 -25.143 -33.942 1.00 73.19 171 ASN A O 1
ATOM 1419 N N . ASP A 1 172 ? 7.644 -25.024 -35.166 1.00 62.19 172 ASP A N 1
ATOM 1420 C CA . ASP A 1 172 ? 6.720 -25.201 -34.036 1.00 62.19 172 ASP A CA 1
ATOM 1421 C C . ASP A 1 172 ? 7.035 -26.451 -33.188 1.00 62.19 172 ASP A C 1
ATOM 1423 O O . ASP A 1 172 ? 6.994 -26.407 -31.955 1.00 62.19 172 ASP A O 1
ATOM 1427 N N . HIS A 1 173 ? 7.435 -27.551 -33.829 1.00 72.31 173 HIS A N 1
ATOM 1428 C CA . HIS A 1 173 ? 7.796 -28.790 -33.144 1.00 72.31 173 HIS A CA 1
ATOM 1429 C C . HIS A 1 173 ? 9.039 -28.621 -32.250 1.00 72.31 173 HIS A C 1
ATOM 1431 O O . HIS A 1 173 ? 9.031 -29.010 -31.074 1.00 72.31 173 HIS A O 1
ATOM 1437 N N . ASP A 1 174 ? 10.084 -27.976 -32.765 1.00 68.69 174 ASP A N 1
ATOM 1438 C CA . ASP A 1 174 ? 11.320 -27.715 -32.030 1.00 68.69 174 ASP A CA 1
ATOM 1439 C C . ASP A 1 174 ? 11.107 -26.726 -30.886 1.00 68.69 174 ASP A C 1
ATOM 1441 O O . ASP A 1 174 ? 11.622 -26.934 -29.782 1.00 68.69 174 ASP A O 1
ATOM 1445 N N . LEU A 1 175 ? 10.298 -25.686 -31.098 1.00 65.19 175 LEU A N 1
ATOM 1446 C CA . LEU A 1 175 ? 9.934 -24.737 -30.045 1.00 65.19 175 LEU A CA 1
ATOM 1447 C C . LEU A 1 175 ? 9.162 -25.431 -28.919 1.00 65.19 175 LEU A C 1
ATOM 1449 O O . LEU A 1 175 ? 9.525 -25.296 -27.746 1.00 65.19 175 LEU A O 1
ATOM 1453 N N . LYS A 1 176 ? 8.164 -26.257 -29.258 1.00 68.31 176 LYS A N 1
ATOM 1454 C CA . LYS A 1 176 ? 7.416 -27.068 -28.285 1.00 68.31 176 LYS A CA 1
ATOM 1455 C C . LYS A 1 176 ? 8.338 -27.997 -27.495 1.00 68.31 176 LYS A C 1
ATOM 1457 O O . LYS A 1 176 ? 8.167 -28.135 -26.279 1.00 68.31 176 LYS A O 1
ATOM 1462 N N . ARG A 1 177 ? 9.335 -28.610 -28.143 1.00 73.56 177 ARG A N 1
ATOM 1463 C CA . ARG A 1 177 ? 10.335 -29.462 -27.478 1.00 73.56 177 ARG A CA 1
ATOM 1464 C C . ARG A 1 177 ? 11.214 -28.659 -26.515 1.00 73.56 177 ARG A C 1
ATOM 1466 O O . ARG A 1 177 ? 11.333 -29.054 -25.354 1.00 73.56 177 ARG A O 1
ATOM 1473 N N . LYS A 1 178 ? 11.779 -27.532 -26.959 1.00 67.38 178 LYS A N 1
ATOM 1474 C CA . LYS A 1 178 ? 12.649 -26.658 -26.148 1.00 67.38 178 LYS A CA 1
ATOM 1475 C C . LYS A 1 178 ? 11.914 -26.112 -24.916 1.00 67.38 178 LYS A C 1
ATOM 1477 O O . LYS A 1 178 ? 12.410 -26.240 -23.797 1.00 67.38 178 LYS A O 1
ATOM 1482 N N . VAL A 1 179 ? 10.687 -25.609 -25.087 1.00 68.69 179 VAL A N 1
ATOM 1483 C CA . VAL A 1 179 ? 9.844 -25.116 -23.980 1.00 68.69 179 VAL A CA 1
ATOM 1484 C C . VAL A 1 179 ? 9.499 -26.238 -22.995 1.00 68.69 179 VAL A C 1
ATOM 1486 O O . VAL A 1 179 ? 9.546 -26.040 -21.779 1.00 68.69 179 VAL A O 1
ATOM 1489 N N . ARG A 1 180 ? 9.196 -27.446 -23.489 1.00 74.25 180 ARG A N 1
ATOM 1490 C CA . ARG A 1 180 ? 8.914 -28.613 -22.638 1.00 74.25 180 ARG A CA 1
ATOM 1491 C C . ARG A 1 180 ? 10.119 -29.007 -21.785 1.00 74.25 180 ARG A C 1
ATOM 1493 O O . ARG A 1 180 ? 9.932 -29.322 -20.610 1.00 74.25 180 ARG A O 1
ATOM 1500 N N . LEU A 1 181 ? 11.326 -29.003 -22.354 1.00 76.56 181 LEU A N 1
ATOM 1501 C CA . LEU A 1 181 ? 12.561 -29.306 -21.623 1.00 76.56 181 LEU A CA 1
ATOM 1502 C C . LEU A 1 181 ? 12.816 -28.278 -20.521 1.00 76.56 181 LEU A C 1
ATOM 1504 O O . LEU A 1 181 ? 13.008 -28.668 -19.369 1.00 76.56 181 LEU A O 1
ATOM 1508 N N . LEU A 1 182 ? 12.697 -26.987 -20.842 1.00 70.62 182 LEU A N 1
ATOM 1509 C CA . LEU A 1 182 ? 12.829 -25.908 -19.863 1.00 70.62 182 LEU A CA 1
ATOM 1510 C C . LEU A 1 182 ? 11.812 -26.057 -18.721 1.00 70.62 182 LEU A C 1
ATOM 1512 O O . LEU A 1 182 ? 12.173 -25.984 -17.547 1.00 70.62 182 LEU A O 1
ATOM 1516 N N . ARG A 1 183 ? 10.548 -26.359 -19.050 1.00 71.25 183 ARG A N 1
ATOM 1517 C CA . ARG A 1 183 ? 9.500 -26.623 -18.055 1.00 71.25 183 ARG A CA 1
ATOM 1518 C C . ARG A 1 183 ? 9.845 -27.822 -17.171 1.00 71.25 183 ARG A C 1
ATOM 1520 O O . ARG A 1 183 ? 9.672 -27.740 -15.959 1.00 71.25 183 ARG A O 1
ATOM 1527 N N . ARG A 1 184 ? 10.312 -28.938 -17.743 1.00 77.19 184 ARG A N 1
ATOM 1528 C CA . ARG A 1 184 ? 10.685 -30.142 -16.974 1.00 77.19 184 ARG A CA 1
ATOM 1529 C C . ARG A 1 184 ? 11.840 -29.861 -16.018 1.00 77.19 184 ARG A C 1
ATOM 1531 O O . ARG A 1 184 ? 11.739 -30.226 -14.848 1.00 77.19 184 ARG A O 1
ATOM 1538 N N . TRP A 1 185 ? 12.880 -29.188 -16.504 1.00 78.44 185 TRP A N 1
ATOM 1539 C CA . TRP A 1 185 ? 14.015 -28.760 -15.690 1.00 78.44 185 TRP A CA 1
ATOM 1540 C C . TRP A 1 185 ? 13.563 -27.857 -14.536 1.00 78.44 185 TRP A C 1
ATOM 1542 O O . TRP A 1 185 ? 13.864 -28.144 -13.379 1.00 78.44 185 TRP A O 1
ATOM 1552 N N . TYR A 1 186 ? 12.737 -26.847 -14.822 1.00 67.38 186 TYR A N 1
ATOM 1553 C CA . TYR A 1 186 ? 12.205 -25.933 -13.809 1.00 67.38 186 TYR A CA 1
ATOM 1554 C C . TYR A 1 186 ? 11.388 -26.665 -12.736 1.00 67.38 186 TYR A C 1
ATOM 1556 O O . TYR A 1 186 ? 11.620 -26.486 -11.542 1.00 67.38 186 TYR A O 1
ATOM 1564 N N . MET A 1 187 ? 10.490 -27.568 -13.143 1.00 72.25 187 MET A N 1
ATOM 1565 C CA . MET A 1 187 ? 9.729 -28.390 -12.196 1.00 72.25 187 MET A CA 1
ATOM 1566 C C . MET A 1 187 ? 10.642 -29.293 -11.357 1.00 72.25 187 MET A C 1
ATOM 1568 O O . MET A 1 187 ? 10.334 -29.556 -10.198 1.00 72.25 187 MET A O 1
ATOM 1572 N N . SER A 1 188 ? 11.768 -29.752 -11.912 1.00 77.75 188 SER A N 1
ATOM 1573 C CA . SER A 1 188 ? 12.778 -30.502 -11.160 1.00 77.75 188 SER A CA 1
ATOM 1574 C C . SER A 1 188 ? 13.462 -29.651 -10.097 1.00 77.75 188 SER A C 1
ATOM 1576 O O . SER A 1 188 ? 13.623 -30.110 -8.969 1.00 77.75 188 SER A O 1
ATOM 1578 N N . LYS A 1 189 ? 13.800 -28.397 -10.418 1.00 72.00 189 LYS A N 1
ATOM 1579 C CA . LYS A 1 189 ? 14.383 -27.459 -9.451 1.00 72.00 189 LYS A CA 1
ATOM 1580 C C . LYS A 1 189 ? 13.406 -27.089 -8.339 1.00 72.00 189 LYS A C 1
ATOM 1582 O O . LYS A 1 189 ? 13.770 -27.178 -7.170 1.00 72.00 189 LYS A O 1
ATOM 1587 N N . LEU A 1 190 ? 12.146 -26.801 -8.670 1.00 66.50 190 LEU A N 1
ATOM 1588 C CA . LEU A 1 190 ? 11.113 -26.563 -7.656 1.00 66.50 190 LEU A CA 1
ATOM 1589 C C . LEU A 1 190 ? 10.970 -27.747 -6.693 1.00 66.50 190 LEU A C 1
ATOM 1591 O O . LEU A 1 190 ? 10.914 -27.538 -5.484 1.00 66.50 190 LEU A O 1
ATOM 1595 N N . ARG A 1 191 ? 10.991 -28.984 -7.209 1.00 74.44 191 ARG A N 1
ATOM 1596 C CA . ARG A 1 191 ? 10.984 -30.188 -6.366 1.00 74.44 191 ARG A CA 1
ATOM 1597 C C . ARG A 1 191 ? 12.213 -30.274 -5.464 1.00 74.44 191 ARG A C 1
ATOM 1599 O O . ARG A 1 191 ? 12.042 -30.563 -4.287 1.00 74.44 191 ARG A O 1
ATOM 1606 N N . SER A 1 192 ? 13.412 -29.979 -5.979 1.00 71.06 192 SER A N 1
ATOM 1607 C CA . SER A 1 192 ? 14.633 -29.960 -5.153 1.00 71.06 192 SER A CA 1
ATOM 1608 C C . SER A 1 192 ? 14.599 -28.905 -4.044 1.00 71.06 192 SER A C 1
ATOM 1610 O O . SER A 1 192 ? 15.278 -29.053 -3.040 1.00 71.06 192 SER A O 1
ATOM 1612 N N . TRP A 1 193 ? 13.780 -27.863 -4.198 1.00 68.50 193 TRP A N 1
ATOM 1613 C CA . TRP A 1 193 ? 13.553 -26.836 -3.177 1.00 68.50 193 TRP A CA 1
ATOM 1614 C C . TRP A 1 193 ? 12.333 -27.122 -2.286 1.00 68.50 193 TRP A C 1
ATOM 1616 O O . TRP A 1 193 ? 11.914 -26.251 -1.530 1.00 68.50 193 TRP A O 1
ATOM 1626 N N . GLY A 1 194 ? 11.716 -28.304 -2.397 1.00 64.44 194 GLY A N 1
ATOM 1627 C CA . GLY A 1 194 ? 10.533 -28.681 -1.615 1.00 64.44 194 GLY A CA 1
ATOM 1628 C C . GLY A 1 194 ? 9.228 -27.994 -2.045 1.00 64.44 194 GLY A C 1
ATOM 1629 O O . GLY A 1 194 ? 8.216 -28.096 -1.354 1.00 64.44 194 GLY A O 1
ATOM 1630 N N . ILE A 1 195 ? 9.204 -27.304 -3.190 1.00 61.62 195 ILE A N 1
ATOM 1631 C CA . ILE A 1 195 ? 8.042 -26.543 -3.665 1.00 61.62 195 ILE A CA 1
ATOM 1632 C C . ILE A 1 195 ? 7.151 -27.433 -4.546 1.00 61.62 195 ILE A C 1
ATOM 1634 O O . ILE A 1 195 ? 7.532 -27.853 -5.642 1.00 61.62 195 ILE A O 1
ATOM 1638 N N . ARG A 1 196 ? 5.909 -27.674 -4.106 1.00 59.25 196 ARG A N 1
ATOM 1639 C CA . ARG A 1 196 ? 4.894 -28.423 -4.871 1.00 59.25 196 ARG A CA 1
ATOM 1640 C C . ARG A 1 196 ? 4.073 -27.474 -5.759 1.00 59.25 196 ARG A C 1
ATOM 1642 O O . ARG A 1 196 ? 3.133 -26.834 -5.296 1.00 59.25 196 ARG A O 1
ATOM 1649 N N . TYR A 1 197 ? 4.410 -27.391 -7.046 1.00 59.25 197 TYR A N 1
ATOM 1650 C CA . TYR A 1 197 ? 3.701 -26.547 -8.021 1.00 59.25 197 TYR A CA 1
ATOM 1651 C C . TYR A 1 197 ? 2.352 -27.159 -8.450 1.00 59.25 197 TYR A C 1
ATOM 1653 O O . TYR A 1 197 ? 2.317 -28.284 -8.943 1.00 59.25 197 TYR A O 1
ATOM 1661 N N . LYS A 1 198 ? 1.245 -26.414 -8.293 1.00 51.88 198 LYS A N 1
ATOM 1662 C CA . LYS A 1 198 ? -0.133 -26.844 -8.636 1.00 51.88 198 LYS A CA 1
ATOM 1663 C C . LYS A 1 198 ? -0.828 -25.970 -9.707 1.00 51.88 198 LYS A C 1
ATOM 1665 O O . LYS A 1 198 ? -2.047 -26.006 -9.820 1.00 51.88 198 LYS A O 1
ATOM 1670 N N . GLY A 1 199 ? -0.089 -25.150 -10.464 1.00 53.81 199 GLY A N 1
ATOM 1671 C CA . GLY A 1 199 ? -0.655 -24.191 -11.432 1.00 53.81 199 GLY A CA 1
ATOM 1672 C C . GLY A 1 199 ? -0.563 -24.613 -12.906 1.00 53.81 199 GLY A C 1
ATOM 1673 O O . GLY A 1 199 ? 0.176 -25.530 -13.262 1.00 53.81 199 GLY A O 1
ATOM 1674 N N . GLN A 1 200 ? -1.278 -23.901 -13.786 1.00 48.28 200 GLN A N 1
ATOM 1675 C CA . GLN A 1 200 ? -0.985 -23.895 -15.225 1.00 48.28 200 GLN A CA 1
ATOM 1676 C C . GLN A 1 200 ? 0.236 -23.000 -15.482 1.00 48.28 200 GLN A C 1
ATOM 1678 O O . GLN A 1 200 ? 0.322 -21.892 -14.954 1.00 48.28 200 GLN A O 1
ATOM 1683 N N . PHE A 1 201 ? 1.190 -23.492 -16.275 1.00 45.81 201 PHE A N 1
ATOM 1684 C CA . PHE A 1 201 ? 2.401 -22.750 -16.627 1.00 45.81 201 PHE A CA 1
ATOM 1685 C C . PHE A 1 201 ? 2.020 -21.538 -17.487 1.00 45.81 201 PHE A C 1
ATOM 1687 O O . PHE A 1 201 ? 1.709 -21.694 -18.665 1.00 45.81 201 PHE A O 1
ATOM 1694 N N . LEU A 1 202 ? 2.015 -20.345 -16.893 1.00 41.31 202 LEU A N 1
ATOM 1695 C CA . LEU A 1 202 ? 1.877 -19.090 -17.628 1.00 41.31 202 LEU A CA 1
ATOM 1696 C C . LEU A 1 202 ? 3.273 -18.645 -18.102 1.00 41.31 202 LEU A C 1
ATOM 1698 O O . LEU A 1 202 ? 4.210 -18.765 -17.322 1.00 41.31 202 LEU A O 1
ATOM 1702 N N . PRO A 1 203 ? 3.449 -18.113 -19.325 1.00 40.81 203 PRO A N 1
ATOM 1703 C CA . PRO A 1 203 ? 4.755 -17.658 -19.836 1.00 40.81 203 PRO A CA 1
ATOM 1704 C C . PRO A 1 203 ? 5.377 -16.495 -19.042 1.00 40.81 203 PRO A C 1
ATOM 1706 O O . PRO A 1 203 ? 6.539 -16.150 -19.233 1.00 40.81 203 PRO A O 1
ATOM 1709 N N . GLU A 1 204 ? 4.598 -15.884 -18.154 1.00 40.72 204 GLU A N 1
ATOM 1710 C CA . GLU A 1 204 ? 4.959 -14.742 -17.323 1.00 40.72 204 GLU A CA 1
ATOM 1711 C C . GLU A 1 204 ? 5.072 -15.200 -15.861 1.00 40.72 204 GLU A C 1
ATOM 1713 O O . GLU A 1 204 ? 4.232 -14.886 -15.018 1.00 40.72 204 GLU A O 1
ATOM 1718 N N . ILE A 1 205 ? 6.079 -16.020 -15.552 1.00 41.50 205 ILE A N 1
ATOM 1719 C CA . ILE A 1 205 ? 6.370 -16.413 -14.167 1.00 41.50 205 ILE A CA 1
ATOM 1720 C C . ILE A 1 205 ? 7.267 -15.348 -13.542 1.00 41.50 205 ILE A C 1
ATOM 1722 O O . ILE A 1 205 ? 8.331 -15.029 -14.067 1.00 41.50 205 ILE A O 1
ATOM 1726 N N . ILE A 1 206 ? 6.824 -14.802 -12.409 1.00 36.56 206 ILE A N 1
ATOM 1727 C CA . ILE A 1 206 ? 7.624 -13.941 -11.536 1.00 36.56 206 ILE A CA 1
ATOM 1728 C C . ILE A 1 206 ? 8.717 -14.821 -10.929 1.00 36.56 206 ILE A C 1
ATOM 1730 O O . ILE A 1 206 ? 8.449 -15.696 -10.106 1.00 36.56 206 ILE A O 1
ATOM 1734 N N . TRP A 1 207 ? 9.937 -14.613 -11.403 1.00 46.62 207 TRP A N 1
ATOM 1735 C CA . TRP A 1 207 ? 11.144 -15.254 -10.910 1.00 46.62 207 TRP A CA 1
ATOM 1736 C C . TRP A 1 207 ? 11.611 -14.603 -9.604 1.00 46.62 207 TRP A C 1
ATOM 1738 O O . TRP A 1 207 ? 11.521 -13.385 -9.451 1.00 46.62 207 TRP A O 1
ATOM 1748 N N . ASP A 1 208 ? 12.243 -15.384 -8.727 1.00 43.47 208 ASP A N 1
ATOM 1749 C CA . ASP A 1 208 ? 13.382 -14.866 -7.962 1.00 43.47 208 ASP A CA 1
ATOM 1750 C C . ASP A 1 208 ? 14.527 -14.667 -8.970 1.00 43.47 208 ASP A C 1
ATOM 1752 O O . ASP A 1 208 ? 15.300 -15.582 -9.271 1.00 43.47 208 ASP A O 1
ATOM 1756 N N . GLY A 1 209 ? 14.514 -13.501 -9.625 1.00 39.25 209 GLY A N 1
ATOM 1757 C CA . GLY A 1 209 ? 15.330 -13.221 -10.808 1.00 39.25 209 GLY A CA 1
ATOM 1758 C C . GLY A 1 209 ? 16.830 -13.375 -10.564 1.00 39.25 209 GLY A C 1
ATOM 1759 O O . GLY A 1 209 ? 17.549 -13.785 -11.471 1.00 39.25 209 GLY A O 1
ATOM 1760 N N . MET A 1 210 ? 17.300 -13.131 -9.340 1.00 39.06 210 MET A N 1
ATOM 1761 C CA . MET A 1 210 ? 18.721 -13.229 -9.003 1.00 39.06 210 MET A CA 1
ATOM 1762 C C . MET A 1 210 ? 19.178 -14.677 -8.833 1.00 39.06 210 MET A C 1
ATOM 1764 O O . MET A 1 210 ? 20.243 -15.046 -9.326 1.00 39.06 210 MET A O 1
ATOM 1768 N N . ARG A 1 211 ? 18.375 -15.528 -8.184 1.00 46.06 211 ARG A N 1
ATOM 1769 C CA . ARG A 1 211 ? 18.757 -16.927 -7.944 1.00 46.06 211 ARG A CA 1
ATOM 1770 C C . ARG A 1 211 ? 18.794 -17.741 -9.237 1.00 46.06 211 ARG A C 1
ATOM 1772 O O . ARG A 1 211 ? 19.700 -18.541 -9.435 1.00 46.06 211 ARG A O 1
ATOM 1779 N N . PHE A 1 212 ? 17.875 -17.467 -10.162 1.00 46.66 212 PHE A N 1
ATOM 1780 C CA . PHE A 1 212 ? 17.868 -18.107 -11.477 1.00 46.66 212 PHE A CA 1
ATOM 1781 C C . PHE A 1 212 ? 19.005 -17.683 -12.391 1.00 46.66 212 PHE A C 1
ATOM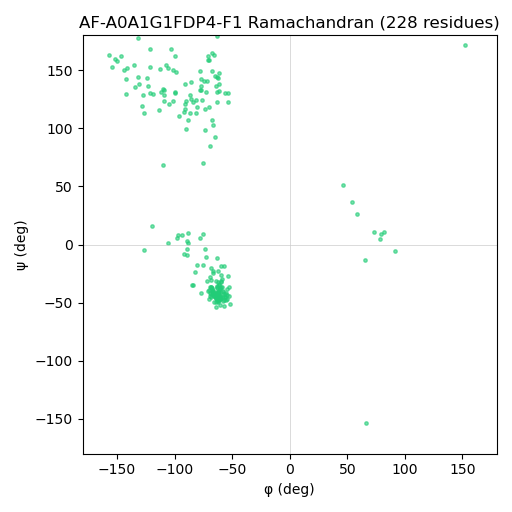 1783 O O . PHE A 1 212 ? 19.626 -18.549 -12.997 1.00 46.66 212 PHE A O 1
ATOM 1790 N N . VAL A 1 213 ? 19.276 -16.380 -12.508 1.00 44.44 213 VAL A N 1
ATOM 1791 C CA . VAL A 1 213 ? 20.382 -15.901 -13.347 1.00 44.44 213 VAL A CA 1
ATOM 1792 C C . VAL A 1 213 ? 21.701 -16.462 -12.821 1.00 44.44 213 VAL A C 1
ATOM 1794 O O . VAL A 1 213 ? 22.504 -16.958 -13.605 1.00 44.44 213 VAL A O 1
ATOM 1797 N N . ASN A 1 214 ? 21.883 -16.507 -11.499 1.00 46.47 214 ASN A N 1
ATOM 1798 C CA . ASN A 1 214 ? 23.065 -17.115 -10.897 1.00 46.47 214 ASN A CA 1
ATOM 1799 C C . ASN A 1 214 ? 23.163 -18.621 -11.173 1.00 46.47 214 ASN A C 1
ATOM 1801 O O . ASN A 1 214 ? 24.223 -19.080 -11.588 1.00 46.47 214 ASN A O 1
ATOM 1805 N N . ASP A 1 215 ? 22.081 -19.385 -11.016 1.00 49.25 215 ASP A N 1
ATOM 1806 C CA . ASP A 1 215 ? 22.094 -20.832 -11.273 1.00 49.25 215 ASP A CA 1
ATOM 1807 C C . ASP A 1 215 ? 22.256 -21.167 -12.765 1.00 49.25 215 ASP A C 1
ATOM 1809 O O . ASP A 1 215 ? 22.950 -22.121 -13.115 1.00 49.25 215 ASP A O 1
ATOM 1813 N N . LEU A 1 216 ? 21.661 -20.372 -13.657 1.00 44.75 216 LEU A N 1
ATOM 1814 C CA . LEU A 1 216 ? 21.797 -20.522 -15.105 1.00 44.75 216 LEU A CA 1
ATOM 1815 C C . LEU A 1 216 ? 23.221 -20.188 -15.563 1.00 44.75 216 LEU A C 1
ATOM 1817 O O . LEU A 1 216 ? 23.797 -20.945 -16.338 1.00 44.75 216 LEU A O 1
ATOM 1821 N N . LEU A 1 217 ? 23.804 -19.094 -15.063 1.00 44.69 217 LEU A N 1
ATOM 1822 C CA . LEU A 1 217 ? 25.183 -18.709 -15.369 1.00 44.69 217 LEU A CA 1
ATOM 1823 C C . LEU A 1 217 ? 26.209 -19.669 -14.753 1.00 44.69 217 LEU A C 1
ATOM 1825 O O . LEU A 1 217 ? 27.279 -19.835 -15.325 1.00 44.69 217 LEU A O 1
ATOM 1829 N N . ARG A 1 218 ? 25.917 -20.291 -13.605 1.00 51.09 218 ARG A N 1
ATOM 1830 C CA . ARG A 1 218 ? 26.748 -21.357 -13.013 1.00 51.09 218 ARG A CA 1
ATOM 1831 C C . ARG A 1 218 ? 26.689 -22.632 -13.845 1.00 51.09 218 ARG A C 1
ATOM 1833 O O . ARG A 1 218 ? 27.718 -23.203 -14.178 1.00 51.09 218 ARG A O 1
ATOM 1840 N N . HIS A 1 219 ? 25.493 -23.027 -14.278 1.00 49.47 219 HIS A N 1
ATOM 1841 C CA . HIS A 1 219 ? 25.327 -24.209 -15.119 1.00 49.47 219 HIS A CA 1
ATOM 1842 C C . HIS A 1 219 ? 25.929 -24.023 -16.520 1.00 49.47 219 HIS A C 1
ATOM 1844 O O . HIS A 1 219 ? 26.553 -24.939 -17.042 1.00 49.47 219 HIS A O 1
ATOM 1850 N N . ALA A 1 220 ? 25.812 -22.825 -17.104 1.00 43.69 220 ALA A N 1
ATOM 1851 C CA . ALA A 1 220 ? 26.468 -22.473 -18.365 1.00 43.69 220 ALA A CA 1
ATOM 1852 C C . ALA A 1 220 ? 28.005 -22.417 -18.253 1.00 43.69 220 ALA A C 1
ATOM 1854 O O . ALA A 1 220 ? 28.685 -22.566 -19.263 1.00 43.69 220 ALA A O 1
ATOM 1855 N N . ARG A 1 221 ? 28.543 -22.224 -17.039 1.00 43.09 221 ARG A N 1
ATOM 1856 C CA . ARG A 1 221 ? 29.982 -22.259 -16.732 1.00 43.09 221 ARG A CA 1
ATOM 1857 C C . ARG A 1 221 ? 30.507 -23.648 -16.352 1.00 43.09 221 ARG A C 1
ATOM 1859 O O . ARG A 1 221 ? 31.711 -23.806 -16.217 1.00 43.09 221 ARG A O 1
ATOM 1866 N N . GLY A 1 222 ? 29.633 -24.653 -16.248 1.00 40.88 222 GLY A N 1
ATOM 1867 C CA . GLY A 1 222 ? 30.019 -26.025 -15.906 1.00 40.88 222 GLY A CA 1
ATOM 1868 C C . GLY A 1 222 ? 30.202 -26.286 -14.408 1.00 40.88 222 GLY A C 1
ATOM 1869 O O . GLY A 1 222 ? 30.675 -27.358 -14.045 1.00 40.88 222 GLY A O 1
ATOM 1870 N N . ASP A 1 223 ? 29.793 -25.360 -13.537 1.00 44.97 223 ASP A N 1
ATOM 1871 C CA . ASP A 1 223 ? 29.950 -25.518 -12.090 1.00 44.97 223 ASP A CA 1
ATOM 1872 C C . ASP A 1 223 ? 28.940 -26.552 -11.554 1.00 44.97 223 ASP A C 1
ATOM 1874 O O . ASP A 1 223 ? 27.717 -26.366 -11.633 1.00 44.97 223 ASP A O 1
ATOM 1878 N N . THR A 1 224 ? 29.433 -27.666 -11.006 1.00 42.00 224 THR A N 1
ATOM 1879 C CA . THR A 1 224 ? 28.603 -28.689 -10.354 1.00 42.00 224 THR A CA 1
ATOM 1880 C C . THR A 1 224 ? 28.165 -28.243 -8.962 1.00 42.00 224 THR A C 1
ATOM 1882 O O . THR A 1 224 ? 28.951 -27.717 -8.181 1.00 42.00 224 THR A O 1
ATOM 1885 N N . LEU A 1 225 ? 26.890 -28.478 -8.643 1.00 44.34 225 LEU A N 1
ATOM 1886 C CA . LEU A 1 225 ? 26.341 -28.261 -7.306 1.00 44.34 225 LEU A CA 1
ATOM 1887 C C . LEU A 1 225 ? 26.916 -29.313 -6.356 1.00 44.34 225 LEU A C 1
ATOM 1889 O O . LEU A 1 225 ? 26.636 -30.497 -6.545 1.00 44.34 225 LEU A O 1
ATOM 1893 N N . GLU A 1 226 ? 27.645 -28.898 -5.321 1.00 38.62 226 GLU A N 1
ATOM 1894 C CA . GLU A 1 226 ? 27.814 -29.780 -4.169 1.00 38.62 226 GLU A CA 1
ATOM 1895 C C . GLU A 1 226 ? 26.437 -30.017 -3.530 1.00 38.62 226 GLU A C 1
ATOM 1897 O O . GLU A 1 226 ? 25.662 -29.065 -3.351 1.00 38.62 226 GLU A O 1
ATOM 1902 N N . PRO A 1 227 ? 26.071 -31.277 -3.242 1.00 36.19 227 PRO A N 1
ATOM 1903 C CA . PRO A 1 227 ? 24.842 -31.564 -2.530 1.00 36.19 227 PRO A CA 1
ATOM 1904 C C . PRO A 1 227 ? 24.914 -30.915 -1.149 1.00 36.19 227 PRO A C 1
ATOM 1906 O O . PRO A 1 227 ? 25.909 -31.045 -0.441 1.00 36.19 227 PRO A O 1
ATOM 1909 N N . ALA A 1 228 ? 23.846 -30.207 -0.777 1.00 35.38 228 ALA A N 1
ATOM 1910 C CA . ALA A 1 228 ? 23.687 -29.711 0.580 1.00 35.38 228 ALA A CA 1
ATOM 1911 C C . ALA A 1 228 ? 23.835 -30.890 1.549 1.00 35.38 228 ALA A C 1
ATOM 1913 O O . ALA A 1 228 ? 23.124 -31.890 1.415 1.00 35.38 228 ALA A O 1
ATOM 1914 N N . SER A 1 229 ? 24.783 -30.768 2.475 1.00 36.00 229 SER A N 1
ATOM 1915 C CA . SER A 1 229 ? 24.949 -31.686 3.590 1.00 36.00 229 SER A CA 1
ATOM 1916 C C . SER A 1 229 ? 23.624 -31.813 4.345 1.00 36.00 229 SER A C 1
ATOM 1918 O O . SER A 1 229 ? 22.950 -30.818 4.620 1.00 36.00 229 SER A O 1
ATOM 1920 N N . SER A 1 230 ? 23.251 -33.071 4.572 1.00 37.47 230 SER A N 1
ATOM 1921 C CA . SER A 1 230 ? 22.058 -33.546 5.281 1.00 37.47 230 SER A CA 1
ATOM 1922 C C . SER A 1 230 ? 21.917 -32.979 6.683 1.00 37.47 230 SER A C 1
ATOM 1924 O O . SER A 1 230 ? 22.963 -32.932 7.371 1.00 37.47 230 SER A O 1
#

Mean predicted aligned error: 12.47 Å

Foldseek 3Di:
DKKKKKAWAAPDADQELVLVVQLVVQVQVVCVVVVKKWKWFWFADPSQTIMIIIIIDDDDDPLRVLVSSCVSRVRPDVVCSVQRMDMAAEDAPPDPLVVVQVVVQVVCVVVVNPRDDGNYDYPVRVVVVVVVSVPPVVRVDHDPSHDPSDDRIDIDPPPDPCPDDDDDDDPPVVVVVVVVVVVVVVVVVCVVVVHDDDDDDDPDDDDVVVVVVVVVVCVVVVNDDDPPDD

pLDDT: mean 79.11, std 19.09, range [35.38, 98.44]

Solvent-accessible surface area (backbone atoms only — not comparable to full-atom values): 13557 Å² total; per-residue (Å²): 95,34,26,44,35,38,46,46,62,50,97,71,74,82,50,46,22,60,58,56,50,51,40,50,50,51,49,52,52,54,37,44,75,70,76,25,43,40,43,35,40,51,34,36,46,97,90,58,47,60,33,35,46,28,46,28,60,38,88,73,57,69,67,56,53,21,50,52,52,34,59,61,67,63,52,92,44,70,63,37,48,73,64,25,47,50,66,28,36,42,42,60,85,82,44,80,63,41,61,61,38,49,53,53,41,53,51,41,46,73,73,64,42,82,84,73,71,56,56,53,39,34,52,69,57,52,51,53,52,54,52,50,64,71,65,47,58,76,35,64,55,79,49,91,80,52,40,67,67,76,74,54,60,54,61,44,88,80,65,70,71,81,86,74,81,86,85,83,83,70,58,73,70,55,44,54,49,54,53,49,51,53,50,52,52,50,54,49,52,36,49,77,70,72,47,85,86,87,75,81,92,58,97,80,68,89,64,69,62,67,64,49,52,51,52,51,55,35,54,76,68,67,59,76,81,78,77,79,83,130

Secondary structure (DSSP, 8-state):
-EEEEEEE--SS--SBHHHHHHHHHHHHHHHHHTT--EEEEEEE-TTS-EEEEEEESS---HHHHHHHHHHHTT---HHHHHHSEEEEEEE-TT-TTHHHHHHHHHHHHHTT-TT---SEEEHHHHHHHHHHHHH-GGGGSPPTT-B----SEEE-TT-S---------S-HHHHHHHHHHHHHHHHHHHHHTT----S---S-----HHHHHHHHHHHHTTPPPPPPP-

Radius of gyration: 21.39 Å; Cα contacts (8 Å, |Δi|>4): 248; chains: 1; bounding box: 48×48×60 Å